Protein AF-0000000074139030 (afdb_homodimer)

Radius of gyration: 19.92 Å; Cα contacts (8 Å, |Δi|>4): 451; chains: 2; bounding box: 62×51×41 Å

Foldseek 3Di:
DDPPPPPPPVVFDFDPPQFQKKKKKWFAADPVRLVLQVVVLVCCCVVCVVCVVVVQKDWDDFAPADDFFRHGTITMMMGGHVVCVVPVVVVCLVRSPQIKMKMFTPNPDPLCRRPVRIDIDHDDDRTNSVRD/DDDPPPPPPVPFDFDPPQFQKKKKKWFAADPVRLVLQVVVLVCCCVVCVVCVVVVQKDWDDFAPAADFFRHGTITMMMGGHVVCVVPVVVVCLVRSPQIKMKMFTPNPDPLCRRPVRIDIDHDDDRTNSVRD

Solvent-accessible surface area (backbone atoms only — not comparable to full-atom values): 14429 Å² total; per-residue (Å²): 134,82,79,73,75,71,74,74,68,80,74,70,65,74,39,54,94,63,33,61,32,38,40,38,39,42,38,37,78,51,73,67,39,43,56,50,51,52,50,48,52,52,48,49,54,60,78,41,37,68,47,36,74,70,64,52,34,47,76,55,66,79,40,92,50,56,55,83,34,38,78,51,19,34,33,39,34,38,38,57,43,37,79,49,47,41,39,52,54,53,46,46,37,75,58,46,67,81,37,28,30,44,40,22,49,39,69,84,48,65,55,53,20,70,47,56,31,20,31,27,30,54,60,80,76,83,58,41,62,86,66,93,134,84,77,74,75,73,76,74,69,80,72,69,65,73,39,54,94,66,35,59,32,38,40,38,40,42,39,36,78,50,72,68,39,44,55,51,51,52,50,48,51,52,48,48,54,60,77,40,37,66,46,37,74,70,64,51,34,48,78,56,68,80,41,91,49,56,54,85,34,36,78,50,19,34,31,40,35,37,38,56,45,38,79,49,46,42,39,52,53,52,49,46,36,75,58,47,68,80,37,27,29,44,40,22,49,38,68,85,48,65,57,51,19,70,48,56,30,20,31,28,30,53,60,79,74,83,59,41,62,87,67,93

Nearest PDB structures (foldseek):
  2p8i-assembly1_B  TM=9.305E-01  e=1.058E-12  Paraburkholderia xenovorans LB400
  2peb-assembly1_B  TM=9.241E-01  e=1.471E-12  Nostoc punctiforme PCC 73102
  4m08-assembly1_B  TM=4.286E-01  e=9.707E-03  Nitrospira defluvii
  4v5e-assembly2_CY  TM=4.772E-01  e=3.004E+00  Thermus thermophilus HB8
  4v67-assembly2_CX  TM=3.309E-01  e=1.660E+00  Thermus thermophilus

Sequence (264 aa):
MSESRESTSTNATPFYGGIKSYDIHTYFDTEEEVKFAHQLRENVLKDFAKEIDEGKIRVYKFWEKPIGPHPVRMWELDFKDPEIFKVLVPYFQLNHGNLSVLIHPRTGNDLIDHTKHAMWLGSKLDLYIELLMSESRESTSTNATPFYGGIKSYDIHTYFDTEEEVKFAHQLRENVLKDFAKEIDEGKIRVYKFWEKPIGPHPVRMWELDFKDPEIFKVLVPYFQLNHGNLSVLIHPRTGNDLIDHTKHAMWLGSKLDLYIELL

pLDDT: mean 92.86, std 16.9, range [30.11, 98.94]

Secondary structure (DSSP, 8-state):
------------PPPGGG--EEEEEEE--SHHHHHHHHHHHHHHHHHTHHHHHTTSEEEEEE-SS-BTTBSS-EEEEEE--HHHHHHHHHHHHHH-TT--EEEEEESS-HHHHHTTT-EEESS-----GGG-/------------PPPGGG--EEEEEEE--SHHHHHHHHHHHHHHHHHTHHHHHTTSEEEEEE-SS-BTTBSS-EEEEEE--HHHHHHHHHHHHHH-TT--EEEEEESS-HHHHHTTT-EEESS-----GGG-

InterPro domains:
  IPR014980 Dopa 4,5-dioxygenase [PF08883] (22-130)
  IPR014980 Dopa 4,5-dioxygenase [PIRSF028139] (19-131)
  IPR014980 Dopa 4,5-dioxygenase [PTHR36423] (4-131)
  IPR023389 DOPA-like superfamily [G3DSA:3.30.70.1240] (16-132)
  IPR023389 DOPA-like superfamily [SSF143410] (14-131)

Organism: Candida tropicalis (strain ATCC MYA-3404 / T1) (NCBI:txid294747)

Structure (mmCIF, N/CA/C/O backbone):
data_AF-0000000074139030-model_v1
#
loop_
_entity.id
_entity.type
_entity.pdbx_description
1 polymer DOPA-dioxygenase
#
loop_
_atom_site.group_PDB
_atom_site.id
_atom_site.type_symbol
_atom_site.label_atom_id
_atom_site.label_alt_id
_atom_site.label_comp_id
_atom_site.label_asym_id
_atom_site.label_entity_id
_atom_site.label_seq_id
_atom_site.pdbx_PDB_ins_code
_atom_site.Cartn_x
_atom_site.Cartn_y
_atom_site.Cartn_z
_atom_site.occupancy
_atom_site.B_iso_or_equiv
_atom_site.auth_seq_id
_atom_site.auth_comp_id
_atom_site.auth_asym_id
_atom_site.auth_atom_id
_atom_site.pdbx_PDB_model_num
ATOM 1 N N . MET A 1 1 ? 47.156 -21.547 9.969 1 30.44 1 MET A N 1
ATOM 2 C CA . MET A 1 1 ? 46.312 -20.484 10.555 1 30.44 1 MET A CA 1
ATOM 3 C C . MET A 1 1 ? 45.156 -20.141 9.633 1 30.44 1 MET A C 1
ATOM 5 O O . MET A 1 1 ? 45.344 -19.641 8.531 1 30.44 1 MET A O 1
ATOM 9 N N . SER A 1 2 ? 44.031 -20.922 9.609 1 34.59 2 SER A N 1
ATOM 10 C CA . SER A 1 2 ? 42.875 -20.922 8.711 1 34.59 2 SER A CA 1
ATOM 11 C C . SER A 1 2 ? 42.156 -19.594 8.766 1 34.59 2 SER A C 1
ATOM 13 O O . SER A 1 2 ? 41.781 -19.109 9.844 1 34.59 2 SER A O 1
ATOM 15 N N . GLU A 1 3 ? 42.375 -18.656 7.816 1 35.56 3 GLU A N 1
ATOM 16 C CA . GLU A 1 3 ? 41.656 -17.391 7.648 1 35.56 3 GLU A CA 1
ATOM 17 C C . GLU A 1 3 ? 40.156 -17.594 7.676 1 35.56 3 GLU A C 1
ATOM 19 O O . GLU A 1 3 ? 39.594 -18.391 6.91 1 35.56 3 GLU A O 1
ATOM 24 N N . SER A 1 4 ? 39.469 -17.438 8.797 1 38.62 4 SER A N 1
ATOM 25 C CA . SER A 1 4 ? 38.031 -17.438 8.969 1 38.62 4 SER A CA 1
ATOM 26 C C . SER A 1 4 ? 37.344 -16.594 7.902 1 38.62 4 SER A C 1
ATOM 28 O O . SER A 1 4 ? 37.656 -15.422 7.734 1 38.62 4 SER A O 1
ATOM 30 N N . ARG A 1 5 ? 37.031 -17.188 6.766 1 33.22 5 ARG A N 1
ATOM 31 C CA . ARG A 1 5 ? 36.125 -16.516 5.824 1 33.22 5 ARG A CA 1
ATOM 32 C C . ARG A 1 5 ? 34.969 -15.836 6.555 1 33.22 5 ARG A C 1
ATOM 34 O O . ARG A 1 5 ? 34.156 -16.5 7.199 1 33.22 5 ARG A O 1
ATOM 41 N N . GLU A 1 6 ? 35.219 -14.672 7.211 1 34.91 6 GLU A N 1
ATOM 42 C CA . GLU A 1 6 ? 34.062 -13.859 7.59 1 34.91 6 GLU A CA 1
ATOM 43 C C . GLU A 1 6 ? 33 -13.844 6.488 1 34.91 6 GLU A C 1
ATOM 45 O O . GLU A 1 6 ? 33.281 -13.469 5.352 1 34.91 6 GLU A O 1
ATOM 50 N N . SER A 1 7 ? 32.094 -14.812 6.336 1 35.69 7 SER A N 1
ATOM 51 C CA . SER A 1 7 ? 30.875 -14.656 5.543 1 35.69 7 SER A CA 1
ATOM 52 C C . SER A 1 7 ? 30.375 -13.219 5.574 1 35.69 7 SER A C 1
ATOM 54 O O . SER A 1 7 ? 30.078 -12.68 6.645 1 35.69 7 SER A O 1
ATOM 56 N N . THR A 1 8 ? 30.891 -12.336 4.879 1 37.31 8 THR A N 1
ATOM 57 C CA . THR A 1 8 ? 30.328 -11.023 4.605 1 37.31 8 THR A CA 1
ATOM 58 C C . THR A 1 8 ? 28.812 -11.109 4.438 1 37.31 8 THR A C 1
ATOM 60 O O . THR A 1 8 ? 28.312 -11.672 3.459 1 37.31 8 THR A O 1
ATOM 63 N N . SER A 1 9 ? 28.016 -11.539 5.367 1 40.19 9 SER A N 1
ATOM 64 C CA . SER A 1 9 ? 26.562 -11.352 5.367 1 40.19 9 SER A CA 1
ATOM 65 C C . SER A 1 9 ? 26.172 -10.055 4.68 1 40.19 9 SER A C 1
ATOM 67 O O . SER A 1 9 ? 26.578 -8.969 5.102 1 40.19 9 SER A O 1
ATOM 69 N N . THR A 1 10 ? 26.234 -9.898 3.375 1 46.5 10 THR A N 1
ATOM 70 C CA . THR A 1 10 ? 25.703 -8.75 2.641 1 46.5 10 THR A CA 1
ATOM 71 C C . THR A 1 10 ? 24.453 -8.203 3.33 1 46.5 10 THR A C 1
ATOM 73 O O . THR A 1 10 ? 23.438 -8.898 3.432 1 46.5 10 THR A O 1
ATOM 76 N N . ASN A 1 11 ? 24.594 -7.688 4.461 1 52.91 11 ASN A N 1
ATOM 77 C CA . ASN A 1 11 ? 23.656 -7.125 5.418 1 52.91 11 ASN A CA 1
ATOM 78 C C . ASN A 1 11 ? 22.578 -6.301 4.723 1 52.91 11 ASN A C 1
ATOM 80 O O . ASN A 1 11 ? 22.828 -5.176 4.285 1 52.91 11 ASN A O 1
ATOM 84 N N . ALA A 1 12 ? 21.641 -6.902 3.977 1 64.81 12 ALA A N 1
ATOM 85 C CA . ALA A 1 12 ? 20.484 -6.266 3.352 1 64.81 12 ALA A CA 1
ATOM 86 C C . ALA A 1 12 ? 19.875 -5.219 4.273 1 64.81 12 ALA A C 1
ATOM 88 O O . ALA A 1 12 ? 19.875 -5.379 5.496 1 64.81 12 ALA A O 1
ATOM 89 N N . THR A 1 13 ? 19.719 -3.961 3.752 1 85.44 13 THR A N 1
ATOM 90 C CA . THR A 1 13 ? 19.016 -2.91 4.488 1 85.44 13 THR A CA 1
ATOM 91 C C . THR A 1 13 ? 17.703 -3.424 5.051 1 85.44 13 THR A C 1
ATOM 93 O O . THR A 1 13 ? 16.891 -4.012 4.32 1 85.44 13 THR A O 1
ATOM 96 N N . PRO A 1 14 ? 17.609 -3.383 6.41 1 94.25 14 PRO A N 1
ATOM 97 C CA . PRO A 1 14 ? 16.359 -3.848 7.035 1 94.25 14 PRO A CA 1
ATOM 98 C C . PRO A 1 14 ? 15.156 -2.988 6.668 1 94.25 14 PRO A C 1
ATOM 100 O O . PRO A 1 14 ? 15.32 -1.836 6.258 1 94.25 14 PRO A O 1
ATOM 103 N N . PHE A 1 15 ? 13.992 -3.562 6.734 1 97.44 15 PHE A N 1
ATOM 104 C CA . PHE A 1 15 ? 12.766 -2.781 6.602 1 97.44 15 PHE A CA 1
ATOM 105 C C . PHE A 1 15 ? 12.617 -1.809 7.766 1 97.44 15 PHE A C 1
ATOM 107 O O . PHE A 1 15 ? 13.195 -2.018 8.836 1 97.44 15 PHE A O 1
ATOM 114 N N . TYR A 1 16 ? 11.844 -0.81 7.52 1 96.81 16 TYR A N 1
ATOM 115 C CA . TYR A 1 16 ? 11.438 0.109 8.578 1 96.81 16 TYR A CA 1
ATOM 116 C C . TYR A 1 16 ? 10.742 -0.637 9.711 1 96.81 16 TYR A C 1
ATOM 118 O O . TYR A 1 16 ? 9.953 -1.552 9.469 1 96.81 16 TYR A O 1
ATOM 126 N N . GLY A 1 17 ? 11.039 -0.209 10.922 1 97 17 GLY A N 1
ATOM 127 C CA . GLY A 1 17 ? 10.188 -0.522 12.062 1 97 17 GLY A CA 1
ATOM 128 C C . GLY A 1 17 ? 10.281 -1.973 12.492 1 97 17 GLY A C 1
ATOM 129 O O . GLY A 1 17 ? 9.375 -2.492 13.141 1 97 17 GLY A O 1
ATOM 130 N N . GLY A 1 18 ? 11.266 -2.703 12.047 1 96.69 18 GLY A N 1
ATOM 131 C CA . GLY A 1 18 ? 11.438 -4.082 12.477 1 96.69 18 GLY A CA 1
ATOM 132 C C . GLY A 1 18 ? 10.648 -5.07 11.633 1 96.69 18 GLY A C 1
ATOM 133 O O . GLY A 1 18 ? 10.578 -6.254 11.969 1 96.69 18 GLY A O 1
ATOM 134 N N . ILE A 1 19 ? 10.039 -4.605 10.586 1 98.56 19 ILE A N 1
ATOM 135 C CA . ILE A 1 19 ? 9.375 -5.504 9.648 1 98.56 19 ILE A CA 1
ATOM 136 C C . ILE A 1 19 ? 10.375 -6.531 9.125 1 98.56 19 ILE A C 1
ATOM 138 O O . ILE A 1 19 ? 11.484 -6.18 8.734 1 98.56 19 ILE A O 1
ATOM 142 N N . LYS A 1 20 ? 9.945 -7.777 9.094 1 98.25 20 LYS A N 1
ATOM 143 C CA . LYS A 1 20 ? 10.836 -8.859 8.703 1 98.25 20 LYS A CA 1
ATOM 144 C C . LYS A 1 20 ? 10.688 -9.188 7.219 1 98.25 20 LYS A C 1
ATOM 146 O O . LYS A 1 20 ? 11.656 -9.562 6.559 1 98.25 20 LYS A O 1
ATOM 151 N N . SER A 1 21 ? 9.5 -9.125 6.742 1 98.56 21 SER A N 1
ATOM 152 C CA . SER A 1 21 ? 9.164 -9.461 5.363 1 98.56 21 SER A CA 1
ATOM 153 C C . SER A 1 21 ? 7.77 -8.969 5 1 98.56 21 SER A C 1
ATOM 155 O O . SER A 1 21 ? 7.07 -8.391 5.836 1 98.56 21 SER A O 1
ATOM 157 N N . TYR A 1 22 ? 7.422 -9.141 3.777 1 98.88 22 TYR A N 1
ATOM 158 C CA . TYR A 1 22 ? 6.082 -8.82 3.291 1 98.88 22 TYR A CA 1
ATOM 159 C C . TYR A 1 22 ? 5.449 -10.023 2.609 1 98.88 22 TYR A C 1
ATOM 161 O O . TYR A 1 22 ? 6.145 -10.836 1.99 1 98.88 22 TYR A O 1
ATOM 169 N N . ASP A 1 23 ? 4.148 -10.062 2.752 1 98.88 23 ASP A N 1
ATOM 170 C CA . ASP A 1 23 ? 3.316 -10.969 1.964 1 98.88 23 ASP A CA 1
ATOM 171 C C . ASP A 1 23 ? 2.344 -10.188 1.082 1 98.88 23 ASP A C 1
ATOM 173 O O . ASP A 1 23 ? 1.751 -9.203 1.52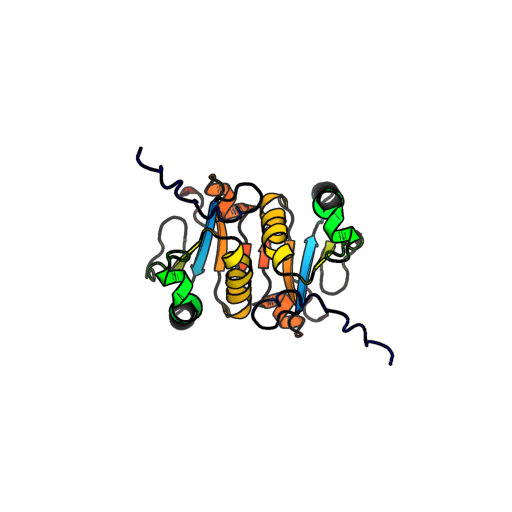5 1 98.88 23 ASP A O 1
ATOM 177 N N . ILE A 1 24 ? 2.229 -10.656 -0.125 1 98.94 24 ILE A N 1
ATOM 178 C CA . ILE A 1 24 ? 1.196 -10.164 -1.029 1 98.94 24 ILE A CA 1
ATOM 179 C C . ILE A 1 24 ? 0.252 -11.305 -1.403 1 98.94 24 ILE A C 1
ATOM 181 O O . ILE A 1 24 ? 0.686 -12.328 -1.938 1 98.94 24 ILE A O 1
ATOM 185 N N . HIS A 1 25 ? -0.991 -11.18 -1.053 1 98.94 25 HIS A N 1
ATOM 186 C CA . HIS A 1 25 ? -2.037 -12.133 -1.417 1 98.94 25 HIS A CA 1
ATOM 187 C C . HIS A 1 25 ? -2.938 -11.562 -2.51 1 98.94 25 HIS A C 1
ATOM 189 O O . HIS A 1 25 ? -3.59 -10.531 -2.312 1 98.94 25 HIS A O 1
ATOM 195 N N . THR A 1 26 ? -2.986 -12.234 -3.629 1 98.94 26 THR A N 1
ATOM 196 C CA . THR A 1 26 ? -3.84 -11.836 -4.742 1 98.94 26 THR A CA 1
ATOM 197 C C . THR A 1 26 ? -5.066 -12.734 -4.832 1 98.94 26 THR A C 1
ATOM 199 O O . THR A 1 26 ? -4.941 -13.945 -5.016 1 98.94 26 THR A O 1
ATOM 202 N N . TYR A 1 27 ? -6.277 -12.156 -4.77 1 98.94 27 TYR A N 1
ATOM 203 C CA . TYR A 1 27 ? -7.512 -12.922 -4.648 1 98.94 27 TYR A CA 1
ATOM 204 C C . TYR A 1 27 ? -8.266 -12.953 -5.969 1 98.94 27 TYR A C 1
ATOM 206 O O . TYR A 1 27 ? -8.195 -12.008 -6.758 1 98.94 27 TYR A O 1
ATOM 214 N N . PHE A 1 28 ? -9.008 -14 -6.156 1 98.81 28 PHE A N 1
ATOM 215 C CA . PHE A 1 28 ? -9.812 -14.156 -7.359 1 98.81 28 PHE A CA 1
ATOM 216 C C . PHE A 1 28 ? -11 -15.078 -7.105 1 98.81 28 PHE A C 1
ATOM 218 O O . PHE A 1 28 ? -10.891 -16.047 -6.344 1 98.81 28 PHE A O 1
ATOM 225 N N . ASP A 1 29 ? -12.07 -14.773 -7.695 1 97.44 29 ASP A N 1
ATOM 226 C CA . ASP A 1 29 ? -13.289 -15.539 -7.434 1 97.44 29 ASP A CA 1
ATOM 227 C C . ASP A 1 29 ? -13.984 -15.922 -8.734 1 97.44 29 ASP A C 1
ATOM 229 O O . ASP A 1 29 ? -14.141 -17.109 -9.031 1 97.44 29 ASP A O 1
ATOM 233 N N . THR A 1 30 ? -14.312 -14.961 -9.562 1 97.56 30 THR A N 1
ATOM 234 C CA . THR A 1 30 ? -15.023 -15.227 -10.805 1 97.56 30 THR A CA 1
ATOM 235 C C . THR A 1 30 ? -14.102 -15.867 -11.836 1 97.56 30 THR A C 1
ATOM 237 O O . THR A 1 30 ? -12.883 -15.805 -11.703 1 97.56 30 THR A O 1
ATOM 240 N N . GLU A 1 31 ? -14.695 -16.422 -12.844 1 97.5 31 GLU A N 1
ATOM 241 C CA . GLU A 1 31 ? -13.906 -17.047 -13.906 1 97.5 31 GLU A CA 1
ATOM 242 C C . GLU A 1 31 ? -12.992 -16.031 -14.578 1 97.5 31 GLU A C 1
ATOM 244 O O . GLU A 1 31 ? -11.852 -16.344 -14.922 1 97.5 31 GLU A O 1
ATOM 249 N N . GLU A 1 32 ? -13.523 -14.922 -14.781 1 98.25 32 GLU A N 1
ATOM 250 C CA . GLU A 1 32 ? -12.719 -13.859 -15.375 1 98.25 32 GLU A CA 1
ATOM 251 C C . GLU A 1 32 ? -11.539 -13.492 -14.484 1 98.25 32 GLU A C 1
ATOM 253 O O . GLU A 1 32 ? -10.422 -13.297 -14.969 1 98.25 32 GLU A O 1
ATOM 258 N N . GLU A 1 33 ? -11.805 -13.352 -13.227 1 98.56 33 GLU A N 1
ATOM 259 C CA . GLU A 1 33 ? -10.742 -13.031 -12.281 1 98.56 33 GLU A CA 1
ATOM 260 C C . GLU A 1 33 ? -9.695 -14.141 -12.242 1 98.56 33 GLU A C 1
ATOM 262 O O . GLU A 1 33 ? -8.5 -13.867 -12.094 1 98.56 33 GLU A O 1
ATOM 267 N N . VAL A 1 34 ? -10.148 -15.375 -12.297 1 98.5 34 VAL A N 1
ATOM 268 C CA . VAL A 1 34 ? -9.234 -16.5 -12.281 1 98.5 34 VAL A CA 1
ATOM 269 C C . VAL A 1 34 ? -8.25 -16.391 -13.445 1 98.5 34 VAL A C 1
ATOM 271 O O . VAL A 1 34 ? -7.039 -16.516 -13.258 1 98.5 34 VAL A O 1
ATOM 274 N N . LYS A 1 35 ? -8.75 -16.203 -14.578 1 98.56 35 LYS A N 1
ATOM 275 C CA . LYS A 1 35 ? -7.906 -16.078 -15.766 1 98.56 35 LYS A CA 1
ATOM 276 C C . LYS A 1 35 ? -6.918 -14.922 -15.617 1 98.56 35 LYS A C 1
ATOM 278 O O . LYS A 1 35 ? -5.734 -15.07 -15.914 1 98.56 35 LYS A O 1
ATOM 283 N N . PHE A 1 36 ? -7.418 -13.781 -15.203 1 98.81 36 PHE A N 1
ATOM 284 C CA . PHE A 1 36 ? -6.57 -12.609 -15.047 1 98.81 36 PHE A CA 1
ATOM 285 C C . PHE A 1 36 ? -5.512 -12.836 -13.977 1 98.81 36 PHE A C 1
ATOM 287 O O . PHE A 1 36 ? -4.363 -12.43 -14.133 1 98.81 36 PHE A O 1
ATOM 294 N N . ALA A 1 37 ? -5.91 -13.422 -12.852 1 98.88 37 ALA A N 1
ATOM 295 C CA . ALA A 1 37 ? -4.973 -13.719 -11.773 1 98.88 37 ALA A CA 1
ATOM 296 C C . ALA A 1 37 ? -3.861 -14.648 -12.242 1 98.88 37 ALA A C 1
ATOM 298 O O . ALA A 1 37 ? -2.701 -14.484 -11.859 1 98.88 37 ALA A O 1
ATOM 299 N N . HIS A 1 38 ? -4.215 -15.648 -12.992 1 98.62 38 HIS A N 1
ATOM 300 C CA . HIS A 1 38 ? -3.215 -16.547 -13.562 1 98.62 38 HIS A CA 1
ATOM 301 C C . HIS A 1 38 ? -2.234 -15.773 -14.445 1 98.62 38 HIS A C 1
ATOM 303 O O . HIS A 1 38 ? -1.024 -16 -14.375 1 98.62 38 HIS A O 1
ATOM 309 N N . GLN A 1 39 ? -2.744 -14.953 -15.273 1 98.81 39 GLN A N 1
ATOM 310 C CA . GLN A 1 39 ? -1.896 -14.148 -16.156 1 98.81 39 GLN A CA 1
ATOM 311 C C . GLN A 1 39 ? -0.977 -13.242 -15.344 1 98.81 39 GLN A C 1
ATOM 313 O O . GLN A 1 39 ? 0.202 -13.094 -15.672 1 98.81 39 GLN A O 1
ATOM 318 N N . LEU A 1 40 ? -1.501 -12.57 -14.359 1 98.88 40 LEU A N 1
ATOM 319 C CA . LEU A 1 40 ? -0.683 -11.711 -13.5 1 98.88 40 LEU A CA 1
ATOM 320 C C . LEU A 1 40 ? 0.436 -12.516 -12.844 1 98.88 40 LEU A C 1
ATOM 322 O O . LEU A 1 40 ? 1.578 -12.055 -12.773 1 98.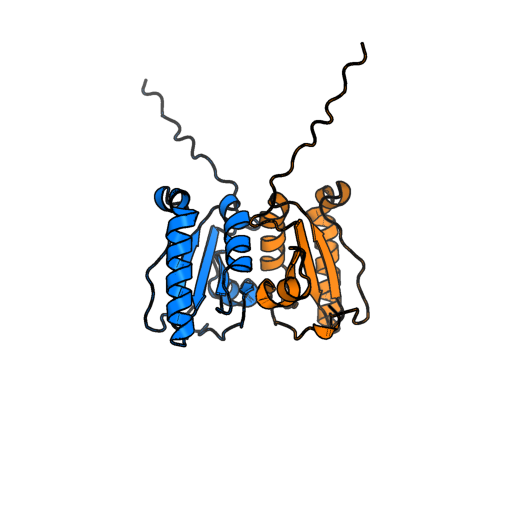88 40 LEU A O 1
ATOM 326 N N . ARG A 1 41 ? 0.11 -13.68 -12.305 1 98.88 41 ARG A N 1
ATOM 327 C CA . ARG A 1 41 ? 1.12 -14.539 -11.695 1 98.88 41 ARG A CA 1
ATOM 328 C C . ARG A 1 41 ? 2.215 -14.898 -12.688 1 98.88 41 ARG A C 1
ATOM 330 O O . ARG A 1 41 ? 3.4 -14.859 -12.359 1 98.88 41 ARG A O 1
ATOM 337 N N . GLU A 1 42 ? 1.86 -15.258 -13.906 1 98.75 42 GLU A N 1
ATOM 338 C CA . GLU A 1 42 ? 2.828 -15.578 -14.953 1 98.75 42 GLU A CA 1
ATOM 339 C C . GLU A 1 42 ? 3.707 -14.367 -15.273 1 98.75 42 GLU A C 1
ATOM 341 O O . GLU A 1 42 ? 4.914 -14.516 -15.484 1 98.75 42 GLU A O 1
ATOM 346 N N . ASN A 1 43 ? 3.07 -13.227 -15.359 1 98.88 43 ASN A N 1
ATOM 347 C CA . ASN A 1 43 ? 3.838 -12.008 -15.602 1 98.88 43 ASN A CA 1
ATOM 348 C C . ASN A 1 43 ? 4.84 -11.75 -14.484 1 98.88 43 ASN A C 1
ATOM 350 O O . ASN A 1 43 ? 5.977 -11.344 -14.742 1 98.88 43 ASN A O 1
ATOM 354 N N . VAL A 1 44 ? 4.434 -11.953 -13.234 1 98.88 44 VAL A N 1
ATOM 355 C CA . VAL A 1 44 ? 5.324 -11.773 -12.094 1 98.88 44 VAL A CA 1
ATOM 356 C C . VAL A 1 44 ? 6.5 -12.742 -12.203 1 98.88 44 VAL A C 1
ATOM 358 O O . VAL A 1 44 ? 7.656 -12.359 -12.008 1 98.88 44 VAL A O 1
ATOM 361 N N . LEU A 1 45 ? 6.23 -14.023 -12.508 1 98.81 45 LEU A N 1
ATOM 362 C CA . LEU A 1 45 ? 7.273 -15.039 -12.648 1 98.81 45 LEU A CA 1
ATOM 363 C C . LEU A 1 45 ? 8.281 -14.641 -13.719 1 98.81 45 LEU A C 1
ATOM 365 O O . LEU A 1 45 ? 9.484 -14.867 -13.57 1 98.81 45 LEU A O 1
ATOM 369 N N . LYS A 1 46 ? 7.805 -14.039 -14.742 1 98.81 46 LYS A N 1
ATOM 370 C CA . LYS A 1 46 ? 8.664 -13.617 -15.844 1 98.81 46 LYS A CA 1
ATOM 371 C C . LYS A 1 46 ? 9.406 -12.328 -15.5 1 98.81 46 LYS A C 1
ATOM 373 O O . LYS A 1 46 ? 10.633 -12.258 -15.633 1 98.81 46 LYS A O 1
ATOM 378 N N . ASP A 1 47 ? 8.703 -11.336 -15.078 1 98.69 47 ASP A N 1
ATOM 379 C CA . ASP A 1 47 ? 9.25 -10 -14.891 1 98.69 47 ASP A CA 1
ATOM 380 C C . ASP A 1 47 ? 10.227 -9.953 -13.719 1 98.69 47 ASP A C 1
ATOM 382 O O . ASP A 1 47 ? 11.141 -9.125 -13.703 1 98.69 47 ASP A O 1
ATOM 386 N N . PHE A 1 48 ? 10.078 -10.859 -12.758 1 98.75 48 PHE A N 1
ATOM 387 C CA . PHE A 1 48 ? 10.938 -10.875 -11.578 1 98.75 48 PHE A CA 1
ATOM 388 C C . PHE A 1 48 ? 11.703 -12.188 -11.492 1 98.75 48 PHE A C 1
ATOM 390 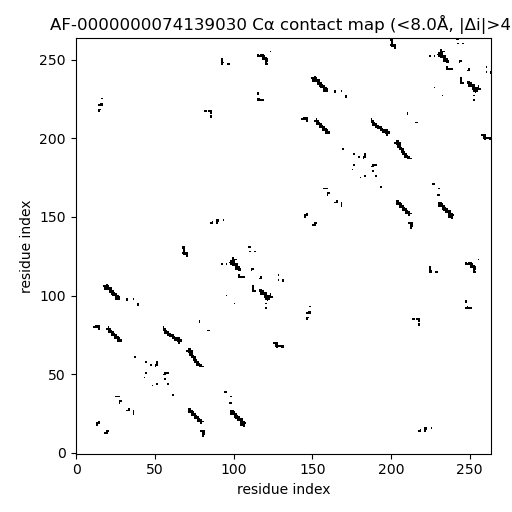O O . PHE A 1 48 ? 12.016 -12.656 -10.391 1 98.75 48 PHE A O 1
ATOM 397 N N . ALA A 1 49 ? 11.953 -12.82 -12.578 1 98.81 49 ALA A N 1
ATOM 398 C CA . ALA A 1 49 ? 12.617 -14.117 -12.656 1 98.81 49 ALA A CA 1
ATOM 399 C C . ALA A 1 49 ? 13.961 -14.094 -11.93 1 98.81 49 ALA A C 1
ATOM 401 O O . ALA A 1 49 ? 14.312 -15.039 -11.219 1 98.81 49 ALA A O 1
ATOM 402 N N . LYS A 1 50 ? 14.703 -13.078 -12.109 1 98.38 50 LYS A N 1
ATOM 403 C CA . LYS A 1 50 ? 16.016 -12.977 -11.492 1 98.38 50 LYS A CA 1
ATOM 404 C C . LYS A 1 50 ? 15.914 -12.977 -9.969 1 98.38 50 LYS A C 1
ATOM 406 O O . LYS A 1 50 ? 16.609 -13.742 -9.297 1 98.38 50 LYS A O 1
ATOM 411 N N . GLU A 1 51 ? 15.047 -12.086 -9.43 1 98.31 51 GLU A N 1
ATOM 412 C CA . GLU A 1 51 ? 14.852 -11.992 -7.988 1 98.31 51 GLU A CA 1
ATOM 413 C C . GLU A 1 51 ? 14.336 -13.312 -7.422 1 98.31 51 GLU A C 1
ATOM 415 O O . GLU A 1 51 ? 14.664 -13.68 -6.293 1 98.31 51 GLU A O 1
ATOM 420 N N . ILE A 1 52 ? 13.516 -13.984 -8.195 1 98.75 52 ILE A N 1
ATOM 421 C CA . ILE A 1 52 ? 12.977 -15.273 -7.777 1 98.75 52 ILE A CA 1
ATOM 422 C C . ILE A 1 52 ? 14.078 -16.328 -7.777 1 98.75 52 ILE A C 1
ATOM 424 O O . ILE A 1 52 ? 14.234 -17.078 -6.809 1 98.75 52 ILE A O 1
ATOM 428 N N . ASP A 1 53 ? 14.898 -16.344 -8.789 1 98.38 53 ASP A N 1
ATOM 429 C CA . ASP A 1 53 ? 16.016 -17.281 -8.891 1 98.38 53 ASP A CA 1
ATOM 430 C C . ASP A 1 53 ? 17 -17.062 -7.75 1 98.38 53 ASP A C 1
ATOM 432 O O . ASP A 1 53 ? 17.594 -18.031 -7.246 1 98.38 53 ASP A O 1
ATOM 436 N N . GLU A 1 54 ? 17.109 -15.867 -7.332 1 97.88 54 GLU A N 1
ATOM 437 C CA . GLU A 1 54 ? 18.047 -15.508 -6.273 1 97.88 54 GLU A CA 1
ATOM 438 C C . GLU A 1 54 ? 17.438 -15.742 -4.895 1 97.88 54 GLU A C 1
ATOM 440 O O . GLU A 1 54 ? 18.094 -15.5 -3.875 1 97.88 54 GLU A O 1
ATOM 445 N N . GLY A 1 55 ? 16.25 -16.141 -4.879 1 97.62 55 GLY A N 1
ATOM 446 C CA . GLY A 1 55 ? 15.578 -16.438 -3.623 1 97.62 55 GLY A CA 1
ATOM 447 C C . GLY A 1 55 ? 15.07 -15.203 -2.906 1 97.62 55 GLY A C 1
ATOM 448 O O . GLY A 1 55 ? 14.68 -15.266 -1.738 1 97.62 55 GLY A O 1
ATOM 449 N N . LYS A 1 56 ? 15.07 -14.07 -3.572 1 97.94 56 LYS A N 1
ATOM 450 C CA . LYS A 1 56 ? 14.656 -12.812 -2.959 1 97.94 56 LYS A CA 1
ATOM 451 C C . LYS A 1 56 ? 13.133 -12.672 -2.965 1 97.94 56 LYS A C 1
ATOM 453 O O . LYS A 1 56 ? 12.57 -11.938 -2.15 1 97.94 56 LYS A O 1
ATOM 458 N N . ILE A 1 57 ? 12.5 -13.266 -3.912 1 98.81 57 ILE A N 1
ATOM 459 C CA . ILE A 1 57 ? 11.047 -13.359 -3.996 1 98.81 57 ILE A CA 1
ATOM 460 C C . ILE A 1 57 ? 10.625 -14.828 -4.07 1 98.81 57 ILE A C 1
ATOM 462 O O . ILE A 1 57 ? 11.234 -15.617 -4.793 1 98.81 57 ILE A O 1
ATOM 466 N N . ARG A 1 58 ? 9.695 -15.164 -3.279 1 98.88 58 ARG A N 1
ATOM 467 C CA . ARG A 1 58 ? 9.086 -16.484 -3.371 1 98.88 58 ARG A CA 1
ATOM 468 C C . ARG A 1 58 ? 7.633 -16.391 -3.834 1 98.88 58 ARG A C 1
ATOM 470 O O . ARG A 1 58 ? 6.828 -15.68 -3.219 1 98.88 58 ARG A O 1
ATOM 477 N N . VAL A 1 59 ? 7.344 -17.031 -4.918 1 98.88 59 VAL A N 1
ATOM 478 C CA . VAL A 1 59 ? 5.984 -17.062 -5.449 1 98.88 59 VAL A CA 1
ATOM 479 C C . VAL A 1 59 ? 5.363 -18.438 -5.176 1 98.88 59 VAL A C 1
ATOM 481 O O . VAL A 1 59 ? 5.926 -19.469 -5.559 1 98.88 59 VAL A O 1
ATOM 484 N N . TYR A 1 60 ? 4.234 -18.516 -4.598 1 98.56 60 TYR A N 1
ATOM 485 C CA . TYR A 1 60 ? 3.623 -19.75 -4.145 1 98.56 60 TYR A CA 1
ATOM 486 C C . TYR A 1 60 ? 2.549 -20.219 -5.121 1 98.56 60 TYR A C 1
ATOM 488 O O . TYR A 1 60 ? 2.32 -19.578 -6.152 1 98.56 60 TYR A O 1
ATOM 496 N N . LYS A 1 61 ? 2.004 -21.281 -4.797 1 97.62 61 LYS A N 1
ATOM 497 C CA . LYS A 1 61 ? 1.071 -21.938 -5.711 1 97.62 61 LYS A CA 1
ATOM 498 C C . LYS A 1 61 ? -0.234 -21.156 -5.82 1 97.62 61 LYS A C 1
ATOM 500 O O . LYS A 1 61 ? -0.561 -20.359 -4.934 1 97.62 61 LYS A O 1
ATOM 505 N N . PHE A 1 62 ? -0.885 -21.359 -6.895 1 98.12 62 PHE A N 1
ATOM 506 C CA . PHE A 1 62 ? -2.225 -20.875 -7.188 1 98.12 62 PHE A CA 1
ATOM 507 C C . PHE A 1 62 ? -3.279 -21.719 -6.48 1 98.12 62 PHE A C 1
ATOM 509 O O . PHE A 1 62 ? -3.59 -22.828 -6.918 1 98.12 62 PHE A O 1
ATOM 516 N N . TRP A 1 63 ? -3.965 -21.172 -5.363 1 97.88 63 TRP A N 1
ATOM 517 C CA . TRP A 1 63 ? -4.898 -21.969 -4.566 1 97.88 63 TRP A CA 1
ATOM 518 C C . TRP A 1 63 ? -6.281 -21.984 -5.211 1 97.88 63 TRP A C 1
ATOM 520 O O . TRP A 1 63 ? -6.867 -20.938 -5.469 1 97.88 63 TRP A O 1
ATOM 530 N N . GLU A 1 64 ? -6.812 -23.125 -5.355 1 95.94 64 GLU A N 1
ATOM 531 C CA . GLU A 1 64 ? -8.117 -23.266 -5.988 1 95.94 64 GLU A CA 1
ATOM 532 C C . GLU A 1 64 ? -9.227 -23.375 -4.945 1 95.94 64 GLU A C 1
ATOM 534 O O . GLU A 1 64 ? -10.359 -23.734 -5.273 1 95.94 64 GLU A O 1
ATOM 539 N N . LYS A 1 65 ? -8.938 -23.156 -3.725 1 97.25 65 LYS A N 1
ATOM 540 C CA . LYS A 1 65 ? -9.891 -23.078 -2.621 1 97.25 65 LYS A CA 1
ATOM 541 C C . LYS A 1 65 ? -9.406 -22.109 -1.541 1 97.25 65 LYS A C 1
ATOM 543 O O . LYS A 1 65 ? -8.203 -21.859 -1.421 1 97.25 65 LYS A O 1
ATOM 548 N N . PRO A 1 66 ? -10.391 -21.547 -0.724 1 97.81 66 PRO A N 1
ATOM 549 C CA . PRO A 1 66 ? -9.961 -20.734 0.421 1 97.81 66 PRO A CA 1
ATOM 550 C C . PRO A 1 66 ? -9.039 -21.5 1.369 1 97.81 66 PRO A C 1
ATOM 552 O O . PRO A 1 66 ? -9.203 -22.703 1.562 1 97.81 66 PRO A O 1
ATOM 555 N N . ILE A 1 67 ? -8.086 -20.797 1.908 1 97.44 67 ILE A N 1
ATOM 556 C CA . ILE A 1 67 ? -7.141 -21.422 2.826 1 97.44 67 ILE A CA 1
ATOM 557 C C . ILE A 1 67 ? -6.867 -20.5 4.004 1 97.44 67 ILE A C 1
ATOM 559 O O . ILE A 1 67 ? -6.652 -19.297 3.818 1 97.44 67 ILE A O 1
ATOM 563 N N . GLY A 1 68 ? -6.879 -21.016 5.238 1 97.25 68 GLY A N 1
ATOM 564 C CA . GLY A 1 68 ? -6.578 -20.203 6.406 1 97.25 68 GLY A CA 1
ATOM 565 C C . GLY A 1 68 ? -7.535 -19.031 6.59 1 97.25 68 GLY A C 1
ATOM 566 O O . GLY A 1 68 ? -8.75 -19.219 6.574 1 97.25 68 GLY A O 1
ATOM 567 N N . PRO A 1 69 ? -6.922 -17.859 6.793 1 98.44 69 PRO A N 1
ATOM 568 C CA . PRO A 1 69 ? -7.777 -16.688 7.008 1 98.44 69 PRO A CA 1
ATOM 569 C C . PRO A 1 69 ? -8.328 -16.109 5.707 1 98.44 69 PRO A C 1
ATOM 571 O O . PRO A 1 69 ? -9.078 -15.141 5.73 1 98.44 69 PRO A O 1
ATOM 574 N N . HIS A 1 70 ? -7.988 -16.625 4.613 1 98.56 70 HIS A N 1
ATOM 575 C CA . HIS A 1 70 ? -8.344 -16.094 3.307 1 98.56 70 HIS A CA 1
ATOM 576 C C . HIS A 1 70 ? -9.648 -16.688 2.795 1 98.56 70 HIS A C 1
ATOM 578 O O . HIS A 1 70 ? -9.695 -17.859 2.424 1 98.56 70 HIS A O 1
ATOM 584 N N . PRO A 1 71 ? -10.703 -15.938 2.711 1 98 71 PRO A N 1
ATOM 585 C CA . PRO A 1 71 ? -12.047 -16.453 2.432 1 98 71 PRO A CA 1
ATOM 586 C C . PRO A 1 71 ? -12.258 -16.781 0.957 1 98 71 PRO A C 1
ATOM 588 O O . PRO A 1 71 ? -13.242 -17.438 0.602 1 98 71 PRO A O 1
ATOM 591 N N . VAL A 1 72 ? -11.445 -16.234 0.096 1 97.75 72 VAL A N 1
ATOM 592 C CA . VAL A 1 72 ? -11.5 -16.438 -1.349 1 97.75 72 VAL A CA 1
ATOM 593 C C . VAL A 1 72 ? -10.195 -17.062 -1.837 1 97.75 72 VAL A C 1
ATOM 595 O O . VAL A 1 72 ? -9.164 -16.953 -1.175 1 97.75 72 VAL A O 1
ATOM 598 N N . ARG A 1 73 ? -10.297 -17.781 -3.037 1 98.5 73 ARG A N 1
ATOM 599 C CA . ARG A 1 73 ? -9.078 -18.297 -3.65 1 98.5 73 ARG A CA 1
ATOM 600 C C . ARG A 1 73 ? -8.047 -17.203 -3.838 1 98.5 73 ARG A C 1
ATOM 602 O O . ARG A 1 73 ? -8.398 -16.062 -4.133 1 98.5 73 ARG A O 1
ATOM 609 N N . MET A 1 74 ? -6.816 -17.609 -3.662 1 98.88 74 MET A N 1
ATOM 610 C CA . MET A 1 74 ? -5.754 -16.625 -3.799 1 98.88 74 MET A CA 1
ATOM 611 C C . MET A 1 74 ? -4.422 -17.297 -4.113 1 98.88 74 MET A C 1
ATOM 613 O O . MET A 1 74 ? -4.309 -18.516 -4.059 1 98.88 74 MET A O 1
ATOM 617 N N . TRP A 1 75 ? -3.441 -16.5 -4.617 1 98.88 75 TRP A N 1
ATOM 618 C CA . TRP A 1 75 ? -2.031 -16.875 -4.57 1 98.88 75 TRP A CA 1
ATOM 619 C C . TRP A 1 75 ? -1.214 -15.82 -3.838 1 98.88 75 TRP A C 1
ATOM 621 O O . TRP A 1 75 ? -1.638 -14.664 -3.729 1 98.88 75 TRP A O 1
ATOM 631 N N . GLU A 1 76 ? -0.048 -16.312 -3.355 1 98.81 76 GLU A N 1
ATOM 632 C CA . GLU A 1 76 ? 0.779 -15.477 -2.488 1 98.81 76 GLU A CA 1
ATOM 633 C C . GLU A 1 76 ? 2.211 -15.391 -3.01 1 98.81 76 GLU A C 1
ATOM 635 O O . GLU A 1 76 ? 2.713 -16.328 -3.625 1 98.81 76 GLU A O 1
ATOM 640 N N . LEU A 1 77 ? 2.82 -14.281 -2.801 1 98.81 77 LEU A N 1
ATOM 641 C CA . LEU A 1 77 ? 4.273 -14.195 -2.863 1 98.81 77 LEU A CA 1
ATOM 642 C C . LEU A 1 77 ? 4.828 -13.445 -1.656 1 98.81 77 LEU A C 1
ATOM 644 O O . LEU A 1 77 ? 4.109 -12.664 -1.021 1 98.81 77 LEU A O 1
ATOM 648 N N . ASP A 1 78 ? 6.02 -13.688 -1.256 1 98.69 78 ASP A N 1
ATOM 649 C CA . ASP A 1 78 ? 6.652 -12.977 -0.149 1 98.69 78 ASP A CA 1
ATOM 650 C C . ASP A 1 78 ? 8.07 -12.547 -0.514 1 98.69 78 ASP A C 1
ATOM 652 O O . ASP A 1 78 ? 8.633 -13.016 -1.505 1 98.69 78 ASP A O 1
ATOM 656 N N . PHE A 1 79 ? 8.586 -11.609 0.174 1 98.69 79 PHE A N 1
ATOM 657 C CA . PHE A 1 79 ? 9.93 -11.062 -0.002 1 98.69 79 PHE A CA 1
ATOM 658 C C . PHE A 1 79 ? 10.414 -10.383 1.273 1 98.69 79 PHE A C 1
ATOM 660 O O . PHE A 1 79 ? 9.609 -10.07 2.154 1 98.69 79 PHE A O 1
ATOM 667 N N . LYS A 1 80 ? 11.75 -10.102 1.372 1 97.44 80 LYS A N 1
ATOM 668 C CA . LYS A 1 80 ? 12.305 -9.609 2.629 1 97.44 80 LYS A CA 1
ATOM 669 C C . LYS A 1 80 ? 13.211 -8.406 2.396 1 97.44 80 LYS A C 1
ATOM 671 O O . LYS A 1 80 ? 13.953 -7.996 3.293 1 97.44 80 LYS A O 1
ATOM 676 N N . ASP A 1 81 ? 13.164 -7.844 1.244 1 97.5 81 ASP A N 1
ATOM 677 C CA . ASP A 1 81 ? 14.102 -6.793 0.864 1 97.5 81 ASP A CA 1
ATOM 678 C C . ASP A 1 81 ? 13.367 -5.5 0.522 1 97.5 81 ASP A C 1
ATOM 680 O O . ASP A 1 81 ? 12.586 -5.457 -0.426 1 97.5 81 ASP A O 1
ATOM 684 N N . PRO A 1 82 ? 13.719 -4.391 1.245 1 97.94 82 PRO A N 1
ATOM 685 C CA . PRO A 1 82 ? 13.086 -3.111 0.923 1 97.94 82 PRO A CA 1
ATOM 686 C C . PRO A 1 82 ? 13.32 -2.684 -0.524 1 97.94 82 PRO A C 1
ATOM 688 O O . PRO A 1 82 ? 12.477 -1.996 -1.111 1 97.94 82 PRO A O 1
ATOM 691 N N . GLU A 1 83 ? 14.438 -3.125 -1.12 1 97.38 83 GLU A N 1
ATOM 692 C CA . GLU A 1 83 ? 14.734 -2.779 -2.508 1 97.38 83 GLU A CA 1
ATOM 693 C C . GLU A 1 83 ? 13.75 -3.451 -3.461 1 97.38 83 GLU A C 1
ATOM 695 O O . GLU A 1 83 ? 13.508 -2.955 -4.562 1 97.38 83 GLU A O 1
ATOM 700 N N . ILE A 1 84 ? 13.234 -4.539 -3.018 1 98.12 84 ILE A N 1
ATOM 701 C CA . ILE A 1 84 ? 12.195 -5.211 -3.787 1 98.12 84 ILE A CA 1
ATOM 702 C C . ILE A 1 84 ? 10.852 -4.52 -3.553 1 98.12 84 ILE A C 1
ATOM 704 O O . ILE A 1 84 ? 10.078 -4.324 -4.492 1 98.12 84 ILE A O 1
ATOM 708 N N . PHE A 1 85 ? 10.656 -4.105 -2.348 1 98.75 85 PHE A N 1
ATOM 709 C CA . PHE A 1 85 ? 9.406 -3.451 -1.962 1 98.75 85 PHE A CA 1
ATOM 710 C C . PHE A 1 85 ? 9.117 -2.264 -2.871 1 98.75 85 PHE A C 1
ATOM 712 O O . PHE A 1 85 ? 8 -2.125 -3.381 1 98.75 85 PHE A O 1
ATOM 719 N N . LYS A 1 86 ? 10.094 -1.433 -3.072 1 98.38 86 LYS A N 1
ATOM 720 C CA . LYS A 1 86 ? 9.867 -0.167 -3.766 1 98.38 86 LYS A CA 1
ATOM 721 C C . LYS A 1 86 ? 9.625 -0.392 -5.254 1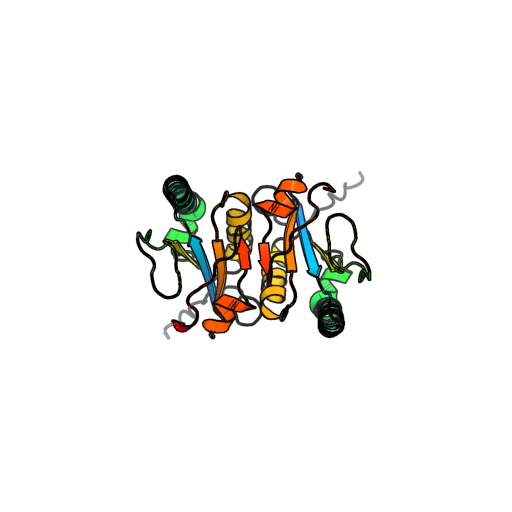 98.38 86 LYS A C 1
ATOM 723 O O . LYS A 1 86 ? 9.242 0.533 -5.973 1 98.38 86 LYS A O 1
ATOM 728 N N . VAL A 1 87 ? 9.781 -1.62 -5.734 1 98.5 87 VAL A N 1
ATOM 729 C CA . VAL A 1 87 ? 9.523 -1.952 -7.133 1 98.5 87 VAL A CA 1
ATOM 730 C C . VAL A 1 87 ? 8.258 -2.803 -7.23 1 98.5 87 VAL A C 1
ATOM 732 O O . VAL A 1 87 ? 7.363 -2.506 -8.031 1 98.5 87 VAL A O 1
ATOM 735 N N . LEU A 1 88 ? 8.156 -3.787 -6.387 1 98.88 88 LEU A N 1
ATOM 736 C CA . LEU A 1 88 ? 7.117 -4.805 -6.496 1 98.88 88 LEU A CA 1
ATOM 737 C C . LEU A 1 88 ? 5.758 -4.238 -6.098 1 98.88 88 LEU A C 1
ATOM 739 O O . LEU A 1 88 ? 4.742 -4.555 -6.727 1 98.88 88 LEU A O 1
ATOM 743 N N . VAL A 1 89 ? 5.699 -3.447 -5.078 1 98.88 89 VAL A N 1
ATOM 744 C CA . VAL A 1 89 ? 4.43 -2.889 -4.629 1 98.88 89 VAL A CA 1
ATOM 745 C C . VAL A 1 89 ? 3.869 -1.952 -5.695 1 98.88 89 VAL A C 1
ATOM 747 O O . VAL A 1 89 ? 2.715 -2.088 -6.105 1 98.88 89 VAL A O 1
ATOM 750 N N . PRO A 1 90 ? 4.727 -1.014 -6.27 1 98.88 90 PRO A N 1
ATOM 751 C CA . PRO A 1 90 ? 4.234 -0.229 -7.402 1 98.88 90 PRO A CA 1
ATOM 752 C C . PRO A 1 90 ? 3.836 -1.099 -8.594 1 98.88 90 PRO A C 1
ATOM 754 O O . PRO A 1 90 ? 2.879 -0.778 -9.305 1 98.88 90 PRO A O 1
ATOM 757 N N . TYR A 1 91 ? 4.531 -2.178 -8.859 1 98.94 91 TYR A N 1
ATOM 758 C CA . TYR A 1 91 ? 4.176 -3.105 -9.93 1 98.94 91 TYR A CA 1
ATOM 759 C C . TYR A 1 91 ? 2.75 -3.617 -9.75 1 98.94 91 TYR A C 1
ATOM 761 O O . TYR A 1 91 ? 1.955 -3.598 -10.695 1 98.94 91 TYR A O 1
ATOM 769 N N . PHE A 1 92 ? 2.43 -4.035 -8.539 1 98.94 92 PHE A N 1
ATOM 770 C CA . PHE A 1 92 ? 1.084 -4.531 -8.266 1 98.94 92 PHE A CA 1
ATOM 771 C C . PHE A 1 92 ? 0.06 -3.408 -8.383 1 98.94 92 PHE A C 1
ATOM 773 O O . PHE A 1 92 ? -1.055 -3.629 -8.867 1 98.94 92 PHE A O 1
ATOM 780 N N . GLN A 1 93 ? 0.444 -2.211 -7.938 1 98.88 93 GLN A N 1
ATOM 781 C CA . GLN A 1 93 ? -0.484 -1.095 -8.078 1 98.88 93 GLN A CA 1
ATOM 782 C C . GLN A 1 93 ? -0.896 -0.902 -9.531 1 98.88 93 GLN A C 1
ATOM 784 O O . GLN A 1 93 ? -2.072 -0.677 -9.828 1 98.88 93 GLN A O 1
ATOM 789 N N . LEU A 1 94 ? 0.037 -1.076 -10.438 1 98.75 94 LEU A N 1
ATOM 790 C CA . LEU A 1 94 ? -0.217 -0.717 -11.828 1 98.75 94 LEU A CA 1
ATOM 791 C C . LEU A 1 94 ? -0.798 -1.898 -12.594 1 98.75 94 LEU A C 1
ATOM 793 O O . LEU A 1 94 ? -1.372 -1.723 -13.672 1 98.75 94 LEU A O 1
ATOM 797 N N . ASN A 1 95 ? -0.764 -3.154 -11.984 1 98.81 95 ASN A N 1
ATOM 798 C CA . ASN A 1 95 ? -1.015 -4.289 -12.867 1 98.81 95 ASN A CA 1
ATOM 799 C C . ASN A 1 95 ? -2.07 -5.227 -12.289 1 98.81 95 ASN A C 1
ATOM 801 O O . ASN A 1 95 ? -2.463 -6.199 -12.938 1 98.81 95 ASN A O 1
ATOM 805 N N . HIS A 1 96 ? -2.654 -4.922 -11.141 1 98.88 96 HIS A N 1
ATOM 806 C CA . HIS A 1 96 ? -3.525 -5.898 -10.492 1 98.88 96 HIS A CA 1
ATOM 807 C C . HIS A 1 96 ? -4.906 -5.918 -11.133 1 98.88 96 HIS A C 1
ATOM 809 O O . HIS A 1 96 ? -5.754 -6.738 -10.773 1 98.88 96 HIS A O 1
ATOM 815 N N . GLY A 1 97 ? -5.105 -4.973 -12.102 1 98 97 GLY A N 1
ATOM 816 C CA . GLY A 1 97 ? -6.441 -4.91 -12.672 1 98 97 GLY A CA 1
ATOM 817 C C . GLY A 1 97 ? -7.52 -4.633 -11.641 1 98 97 GLY A C 1
ATOM 818 O O . GLY A 1 97 ? -7.43 -3.664 -10.883 1 98 97 GLY A O 1
ATOM 819 N N . ASN A 1 98 ? -8.508 -5.535 -11.586 1 97.56 98 ASN A N 1
ATOM 820 C CA . ASN A 1 98 ? -9.602 -5.352 -10.633 1 97.56 98 ASN A CA 1
ATOM 821 C C . ASN A 1 98 ? -9.523 -6.359 -9.492 1 97.56 98 ASN A C 1
ATOM 823 O O . ASN A 1 98 ? -10.484 -6.531 -8.742 1 97.56 98 ASN A O 1
ATOM 827 N N . LEU A 1 99 ? -8.43 -7.008 -9.461 1 98.81 99 LEU A N 1
ATOM 828 C CA . LEU A 1 99 ? -8.273 -8.008 -8.414 1 98.81 99 LEU A CA 1
ATOM 829 C C . LEU A 1 99 ? -8.086 -7.352 -7.051 1 98.81 99 LEU A C 1
ATOM 831 O O . LEU A 1 99 ? -7.426 -6.312 -6.949 1 98.81 99 LEU A O 1
ATOM 835 N N . SER A 1 100 ? -8.68 -7.996 -6.004 1 98.75 100 SER A N 1
ATOM 836 C CA . SER A 1 100 ? -8.352 -7.645 -4.625 1 98.75 100 SER A CA 1
ATOM 837 C C . SER A 1 100 ? -6.965 -8.148 -4.238 1 98.75 100 SER A C 1
ATOM 839 O O . SER A 1 100 ? -6.625 -9.305 -4.496 1 98.75 100 SER A O 1
ATOM 841 N N . VAL A 1 101 ? -6.141 -7.285 -3.688 1 98.94 101 VAL A N 1
ATOM 842 C CA . VAL A 1 101 ? -4.789 -7.656 -3.293 1 98.94 101 VAL A CA 1
ATOM 843 C C . VAL A 1 101 ? -4.512 -7.172 -1.871 1 98.94 101 VAL A C 1
ATOM 845 O O . VAL A 1 101 ? -4.715 -5.996 -1.56 1 98.94 101 VAL A O 1
ATOM 848 N N . LEU A 1 102 ? -4.133 -8.055 -1.005 1 98.94 102 LEU A N 1
ATOM 849 C CA . LEU A 1 102 ? -3.676 -7.754 0.348 1 98.94 102 LEU A CA 1
ATOM 850 C C . LEU A 1 102 ? -2.154 -7.695 0.409 1 98.94 102 LEU A C 1
ATOM 852 O O . LEU A 1 102 ? -1.476 -8.648 0.024 1 98.94 102 LEU A O 1
ATOM 856 N N . ILE A 1 103 ? -1.585 -6.582 0.81 1 98.94 103 ILE A N 1
ATOM 857 C CA . ILE A 1 103 ? -0.156 -6.406 1.045 1 98.94 103 ILE A CA 1
ATOM 858 C C . ILE A 1 103 ? 0.093 -6.121 2.525 1 98.94 103 ILE A C 1
ATOM 860 O O . ILE A 1 103 ? -0.288 -5.066 3.033 1 98.94 103 ILE A O 1
ATOM 864 N N . HIS A 1 104 ? 0.713 -7.051 3.211 1 98.94 104 HIS A N 1
ATOM 865 C CA . HIS A 1 104 ? 0.866 -6.812 4.641 1 98.94 104 HIS A CA 1
ATOM 866 C C . HIS A 1 104 ? 2.275 -7.16 5.109 1 98.94 104 HIS A C 1
ATOM 868 O O . HIS A 1 104 ? 2.895 -8.094 4.594 1 98.94 104 HIS A O 1
ATOM 874 N N . PRO A 1 105 ? 2.809 -6.395 6.098 1 98.94 105 PRO A N 1
ATOM 875 C CA . PRO A 1 105 ? 4.109 -6.723 6.688 1 98.94 105 PRO A CA 1
ATOM 876 C C . PRO A 1 105 ? 4.047 -7.934 7.613 1 98.94 105 PRO A C 1
ATOM 878 O O . PRO A 1 105 ? 2.959 -8.391 7.973 1 98.94 105 PRO A O 1
ATOM 881 N N . ARG A 1 106 ? 5.184 -8.469 7.871 1 98.62 106 ARG A N 1
ATOM 882 C CA . ARG A 1 106 ? 5.375 -9.422 8.961 1 98.62 106 ARG A CA 1
ATOM 883 C C . ARG A 1 106 ? 6.199 -8.805 10.086 1 98.62 106 ARG A C 1
ATOM 885 O O . ARG A 1 106 ? 7.414 -8.648 9.961 1 98.62 106 ARG A O 1
ATOM 892 N N . THR A 1 107 ? 5.574 -8.469 11.156 1 98.25 107 THR A N 1
ATOM 893 C CA . THR A 1 107 ? 6.234 -7.824 12.289 1 98.25 107 THR A CA 1
ATOM 894 C C . THR A 1 107 ? 6.352 -8.789 13.469 1 98.25 107 THR A C 1
ATOM 896 O O . THR A 1 107 ? 7 -8.477 14.469 1 98.25 107 THR A O 1
ATOM 899 N N . GLY A 1 108 ? 5.723 -9.922 13.336 1 97.62 108 GLY A N 1
ATOM 900 C CA . GLY A 1 108 ? 5.684 -10.883 14.43 1 97.62 108 GLY A CA 1
ATOM 901 C C . GLY A 1 108 ? 4.301 -11.031 15.039 1 97.62 108 GLY A C 1
ATOM 902 O O . GLY A 1 108 ? 4.062 -11.938 15.836 1 97.62 108 GLY A O 1
ATOM 903 N N . ASN A 1 109 ? 3.348 -10.18 14.703 1 97.81 109 ASN A N 1
ATOM 904 C CA . ASN A 1 109 ? 1.955 -10.25 15.133 1 97.81 109 ASN A CA 1
ATOM 905 C C . ASN A 1 109 ? 1.009 -10.43 13.953 1 97.81 109 ASN A C 1
ATOM 907 O O . ASN A 1 109 ? 0.563 -9.445 13.352 1 97.81 109 ASN A O 1
ATOM 911 N N . ASP A 1 110 ? 0.607 -11.625 13.688 1 98 110 ASP A N 1
ATOM 912 C CA . ASP A 1 110 ? -0.143 -11.984 12.484 1 98 110 ASP A CA 1
ATOM 913 C C . ASP A 1 110 ? -1.48 -11.25 12.438 1 98 110 ASP A C 1
ATOM 915 O O . ASP A 1 110 ? -1.928 -10.836 11.359 1 98 110 ASP A O 1
ATOM 919 N N . LEU A 1 111 ? -2.107 -11.07 13.57 1 98.31 111 LEU A N 1
ATOM 920 C CA . LEU A 1 111 ? -3.42 -10.438 13.594 1 98.31 111 LEU A CA 1
ATOM 921 C C . LEU A 1 111 ? -3.328 -8.977 13.148 1 98.31 111 LEU A C 1
ATOM 923 O O . LEU A 1 111 ? -4.02 -8.562 12.219 1 98.31 111 LEU A O 1
ATOM 927 N N . ILE A 1 112 ? -2.5 -8.211 13.789 1 98.25 112 ILE A N 1
ATOM 928 C CA . ILE A 1 112 ? -2.404 -6.789 13.461 1 98.25 112 ILE A CA 1
ATOM 929 C C . ILE A 1 112 ? -1.851 -6.625 12.047 1 98.25 112 ILE A C 1
ATOM 931 O O . ILE A 1 112 ? -2.248 -5.711 11.32 1 98.25 112 ILE A O 1
ATOM 935 N N . ASP A 1 113 ? -0.93 -7.559 11.602 1 98.62 113 ASP A N 1
ATOM 936 C CA . ASP A 1 113 ? -0.316 -7.508 10.281 1 98.62 113 ASP A CA 1
ATOM 937 C C . ASP A 1 113 ? -1.355 -7.734 9.188 1 98.62 113 ASP A C 1
ATOM 939 O O . ASP A 1 113 ? -1.238 -7.184 8.086 1 98.62 113 ASP A O 1
ATOM 943 N N . HIS A 1 114 ? -2.453 -8.461 9.492 1 98.62 114 HIS A N 1
ATOM 944 C CA . HIS A 1 114 ? -3.48 -8.766 8.5 1 98.62 114 HIS A CA 1
ATOM 945 C C . HIS A 1 114 ? -4.664 -7.809 8.625 1 98.62 114 HIS A C 1
ATOM 947 O O . HIS A 1 114 ? -5.613 -7.891 7.84 1 98.62 114 HIS A O 1
ATOM 953 N N . THR A 1 115 ? -4.633 -6.918 9.625 1 98 115 THR A N 1
ATOM 954 C CA . THR A 1 115 ? -5.754 -6 9.828 1 98 115 THR A CA 1
ATOM 955 C C . THR A 1 115 ? -5.281 -4.551 9.766 1 98 115 THR A C 1
ATOM 957 O O . THR A 1 115 ? -5.133 -3.99 8.68 1 98 115 THR A O 1
ATOM 960 N N . LYS A 1 116 ? -4.73 -4.066 10.883 1 98.25 116 LYS A N 1
ATOM 961 C CA . LYS A 1 116 ? -4.387 -2.652 10.977 1 98.25 116 LYS A CA 1
ATOM 962 C C . LYS A 1 116 ? -3.23 -2.305 10.039 1 98.25 116 LYS A C 1
ATOM 964 O O . LYS A 1 116 ? -3.236 -1.248 9.406 1 98.25 116 LYS A O 1
ATOM 969 N N . HIS A 1 117 ? -2.236 -3.154 9.906 1 98.81 117 HIS A N 1
ATOM 970 C CA . HIS A 1 117 ? -1.041 -2.854 9.125 1 98.81 117 HIS A CA 1
ATOM 971 C C . HIS A 1 117 ? -1.233 -3.219 7.66 1 98.81 117 HIS A C 1
ATOM 973 O O . HIS A 1 117 ? -0.349 -2.977 6.836 1 98.81 117 HIS A O 1
ATOM 979 N N . ALA A 1 118 ? -2.391 -3.752 7.305 1 98.81 118 ALA A N 1
ATOM 980 C CA . ALA A 1 118 ? -2.619 -4.27 5.957 1 98.81 118 ALA A CA 1
ATOM 981 C C . ALA A 1 118 ? -2.947 -3.141 4.984 1 98.81 118 ALA A C 1
ATOM 983 O O . ALA A 1 118 ? -3.705 -2.225 5.316 1 98.81 118 ALA A O 1
ATOM 984 N N . MET A 1 119 ? -2.359 -3.238 3.805 1 98.81 119 MET A N 1
ATOM 985 C CA . MET A 1 119 ? -2.752 -2.4 2.674 1 98.81 119 MET A CA 1
ATOM 986 C C . MET A 1 119 ? -3.543 -3.207 1.649 1 98.81 119 MET A C 1
ATOM 988 O O . MET A 1 119 ? -3.215 -4.363 1.372 1 98.81 119 MET A O 1
ATOM 992 N N . TRP A 1 120 ? -4.449 -2.496 1.039 1 98.88 120 TRP A N 1
ATOM 993 C CA . TRP A 1 120 ? -5.289 -3.193 0.07 1 98.88 120 TRP A CA 1
ATOM 994 C C . TRP A 1 120 ? -5.285 -2.471 -1.272 1 98.88 120 TRP A C 1
ATOM 996 O O . TRP A 1 120 ? -5.344 -1.239 -1.32 1 98.88 120 TRP A O 1
ATOM 1006 N N . LEU A 1 121 ? -5.133 -3.199 -2.32 1 98.81 121 LEU A N 1
ATOM 1007 C CA . LEU A 1 121 ? -5.488 -2.811 -3.682 1 98.81 121 LEU A CA 1
ATOM 1008 C C . LEU A 1 121 ? -6.84 -3.398 -4.078 1 98.81 121 LEU A C 1
ATOM 1010 O O . LEU A 1 121 ? -7.109 -4.574 -3.822 1 98.81 121 LEU A O 1
ATOM 1014 N N . GLY A 1 122 ? -7.656 -2.615 -4.73 1 97.94 122 GLY A N 1
ATOM 1015 C CA . GLY A 1 122 ? -8.984 -3.109 -5.059 1 97.94 122 GLY A CA 1
ATOM 1016 C C . GLY A 1 122 ? -9.898 -3.193 -3.854 1 97.94 122 GLY A C 1
ATOM 1017 O O . GLY A 1 122 ? -9.867 -2.326 -2.977 1 97.94 122 GLY A O 1
ATOM 1018 N N . SER A 1 123 ? -10.805 -4.137 -3.865 1 96.75 123 SER A N 1
ATOM 1019 C CA . SER A 1 123 ? -11.781 -4.281 -2.791 1 96.75 123 SER A CA 1
ATOM 1020 C C . SER A 1 123 ? -11.172 -4.977 -1.579 1 96.75 123 SER A C 1
ATOM 1022 O O . SER A 1 123 ? -10.5 -6 -1.717 1 96.75 123 SER A O 1
ATOM 1024 N N . LYS A 1 124 ? -11.375 -4.348 -0.469 1 97.81 124 LYS A N 1
ATOM 1025 C CA . LYS A 1 124 ? -10.969 -5 0.773 1 97.81 124 LYS A CA 1
ATOM 1026 C C . LYS A 1 124 ? -11.875 -6.188 1.088 1 97.81 124 LYS A C 1
ATOM 1028 O O . LYS A 1 124 ? -13.094 -6.105 0.938 1 97.81 124 LYS A O 1
ATOM 1033 N N . LEU A 1 125 ? -11.258 -7.242 1.517 1 97.94 125 LEU A N 1
ATOM 1034 C CA . LEU A 1 125 ? -12.008 -8.43 1.904 1 97.94 125 LEU A CA 1
ATOM 1035 C C . LEU A 1 125 ? -12.031 -8.594 3.422 1 97.94 125 LEU A C 1
ATOM 1037 O O . LEU A 1 125 ? -11.07 -8.227 4.102 1 97.94 125 LEU A O 1
ATOM 1041 N N . ASP A 1 126 ? -13.164 -9.164 3.902 1 97.56 126 ASP A N 1
ATOM 1042 C CA . ASP A 1 126 ? -13.242 -9.555 5.305 1 97.56 126 ASP A CA 1
ATOM 1043 C C . ASP A 1 126 ? -12.562 -10.906 5.539 1 97.56 126 ASP A C 1
ATOM 1045 O O . ASP A 1 126 ? -13.117 -11.953 5.207 1 97.56 126 ASP A O 1
ATOM 1049 N N . LEU A 1 127 ? -11.375 -10.852 6.188 1 98.5 127 LEU A N 1
ATOM 1050 C CA . LEU A 1 127 ? -10.609 -12.07 6.434 1 98.5 127 LEU A CA 1
ATOM 1051 C C . LEU A 1 127 ? -11.164 -12.82 7.641 1 98.5 127 LEU A C 1
ATOM 1053 O O . LEU A 1 127 ? -11.812 -12.227 8.5 1 98.5 127 LEU A O 1
ATOM 1057 N N . TYR A 1 128 ? -10.906 -14.109 7.652 1 98.19 128 TYR A N 1
ATOM 1058 C CA . TYR A 1 128 ? -11.195 -14.891 8.852 1 98.19 128 TYR A CA 1
ATOM 1059 C C . TYR A 1 128 ? -10.094 -14.727 9.883 1 98.19 128 TYR A C 1
ATOM 1061 O O . TYR A 1 128 ? -9.297 -15.648 10.109 1 98.19 128 TYR A O 1
ATOM 1069 N N . ILE A 1 129 ? -10.141 -13.68 10.555 1 97.06 129 ILE A N 1
ATOM 1070 C CA . ILE A 1 129 ? -9.008 -13.273 11.375 1 97.06 129 ILE A CA 1
ATOM 1071 C C . ILE A 1 129 ? -8.898 -14.18 12.602 1 97.06 129 ILE A C 1
ATOM 1073 O O . ILE A 1 129 ? -7.852 -14.258 13.242 1 97.06 129 ILE A O 1
ATOM 1077 N N . GLU A 1 130 ? -9.969 -14.891 12.945 1 95.81 130 GLU A N 1
ATOM 1078 C CA . GLU A 1 130 ? -9.953 -15.828 14.062 1 95.81 130 GLU A CA 1
ATOM 1079 C C . GLU A 1 130 ? -8.992 -16.984 13.797 1 95.81 130 GLU A C 1
ATOM 1081 O O . GLU A 1 130 ? -8.609 -17.703 14.719 1 95.81 130 GLU A O 1
ATOM 1086 N N . LEU A 1 131 ? -8.609 -17.141 12.562 1 94 131 LEU A N 1
ATOM 1087 C CA . LEU A 1 131 ? -7.738 -18.25 12.18 1 94 131 LEU A CA 1
ATOM 1088 C C . LEU A 1 131 ? -6.277 -17.812 12.164 1 94 131 LEU A C 1
ATOM 1090 O O . LEU A 1 131 ? -5.395 -18.578 11.766 1 94 131 LEU A O 1
ATOM 1094 N N . LEU A 1 132 ? -5.988 -16.578 12.648 1 94.06 132 LEU A N 1
ATOM 1095 C CA . LEU A 1 132 ? -4.625 -16.062 12.688 1 94.06 132 LEU A CA 1
ATOM 1096 C C . LEU A 1 132 ? -3.996 -16.297 14.055 1 94.06 132 LEU A C 1
ATOM 1098 O O . LEU A 1 132 ? -4.699 -16.359 15.07 1 94.06 132 LEU A O 1
ATOM 1102 N N . MET B 1 1 ? 38.406 29.094 -22.062 1 30.11 1 MET B N 1
ATOM 1103 C CA . MET B 1 1 ? 37.562 27.953 -22.422 1 30.11 1 MET B CA 1
ATOM 1104 C C . MET B 1 1 ? 36.781 27.438 -21.219 1 30.11 1 MET B C 1
ATOM 1106 O O . MET B 1 1 ? 37.375 26.938 -20.266 1 30.11 1 MET B O 1
ATOM 1110 N N . SER B 1 2 ? 35.625 28.016 -20.812 1 33.38 2 SER B N 1
ATOM 1111 C CA . SER B 1 2 ? 34.812 27.812 -19.641 1 33.38 2 SER B CA 1
ATOM 1112 C C . SER B 1 2 ? 34.312 26.359 -19.562 1 33.38 2 SER B C 1
ATOM 1114 O O . SER B 1 2 ? 33.75 25.844 -20.516 1 33.38 2 SER B O 1
ATOM 1116 N N . GLU B 1 3 ? 34.875 25.484 -18.734 1 34.91 3 GLU B N 1
ATOM 1117 C CA . GLU B 1 3 ? 34.469 24.125 -18.422 1 34.91 3 GLU B CA 1
ATOM 1118 C C . GLU B 1 3 ? 32.969 24.078 -18.047 1 34.91 3 GLU B C 1
ATOM 1120 O O . GLU B 1 3 ? 32.531 24.781 -17.141 1 34.91 3 GLU B O 1
ATOM 1125 N N . SER B 1 4 ? 32.094 23.812 -18.953 1 37.62 4 SER B N 1
ATOM 1126 C CA . SER B 1 4 ? 30.672 23.578 -18.719 1 37.62 4 SER B CA 1
ATOM 1127 C C . SER B 1 4 ? 30.453 22.656 -17.516 1 37.62 4 SER B C 1
ATOM 1129 O O . SER B 1 4 ? 31 21.562 -17.453 1 37.62 4 SER B O 1
ATOM 1131 N N . ARG B 1 5 ? 30.344 23.203 -16.312 1 33.28 5 ARG B N 1
ATOM 1132 C CA . ARG B 1 5 ? 29.859 22.422 -15.188 1 33.28 5 ARG B CA 1
ATOM 1133 C C . ARG B 1 5 ? 28.688 21.516 -15.602 1 33.28 5 ARG B C 1
ATOM 1135 O O . ARG B 1 5 ? 27.641 22.016 -16.016 1 33.28 5 ARG B O 1
ATOM 1142 N N . GLU B 1 6 ? 28.938 20.406 -16.312 1 35.25 6 GLU B N 1
ATOM 1143 C CA . GLU B 1 6 ? 27.891 19.391 -16.391 1 35.25 6 GLU B CA 1
ATOM 1144 C C . GLU B 1 6 ? 27.172 19.234 -15.039 1 35.25 6 GLU B C 1
ATOM 1146 O O . GLU B 1 6 ? 27.812 18.953 -14.023 1 35.25 6 GLU B O 1
ATOM 1151 N N . SER B 1 7 ? 26.188 20.031 -14.633 1 36.09 7 SER B N 1
ATOM 1152 C CA . SER B 1 7 ? 25.266 19.719 -13.547 1 36.09 7 SER B CA 1
ATOM 1153 C C . SER B 1 7 ? 25 18.219 -13.461 1 36.09 7 SER B C 1
ATOM 1155 O O . SER B 1 7 ? 24.547 17.594 -14.422 1 36.09 7 SER B O 1
ATOM 1157 N N . THR B 1 8 ? 25.828 17.453 -12.922 1 37.84 8 THR B N 1
ATOM 1158 C CA . THR B 1 8 ? 25.562 16.078 -12.516 1 37.84 8 THR B CA 1
ATOM 1159 C C . THR B 1 8 ? 24.141 15.938 -11.953 1 37.84 8 THR B C 1
ATOM 1161 O O . THR B 1 8 ? 23.859 16.453 -10.875 1 37.84 8 THR B O 1
ATOM 1164 N N . SER B 1 9 ? 23.078 16.219 -12.625 1 40.59 9 SER B N 1
ATOM 1165 C CA . SER B 1 9 ? 21.734 15.828 -12.227 1 40.59 9 SER B CA 1
ATOM 1166 C C . SER B 1 9 ? 21.75 14.484 -11.492 1 40.59 9 SER B C 1
ATOM 1168 O O . SER B 1 9 ? 22.172 13.477 -12.055 1 40.59 9 SER B O 1
ATOM 1170 N N . THR B 1 10 ? 22.203 14.352 -10.266 1 46.81 10 THR B N 1
ATOM 1171 C CA . THR B 1 10 ? 22.078 13.156 -9.438 1 46.81 10 THR B CA 1
ATOM 1172 C C . THR B 1 10 ? 20.781 12.414 -9.742 1 46.81 10 THR B C 1
ATOM 1174 O O . THR B 1 10 ? 19.703 12.93 -9.5 1 46.81 10 THR B O 1
ATOM 1177 N N . ASN B 1 11 ? 20.656 11.922 -10.883 1 53.78 11 ASN B N 1
ATOM 1178 C CA . ASN B 1 11 ? 19.547 11.234 -11.547 1 53.78 11 ASN B CA 1
ATOM 1179 C C . ASN B 1 11 ? 18.875 10.234 -10.617 1 53.78 11 ASN B C 1
ATOM 1181 O O . ASN B 1 11 ? 19.406 9.164 -10.344 1 53.78 11 ASN B O 1
ATOM 1185 N N . ALA B 1 12 ? 18.078 10.664 -9.625 1 64.44 12 ALA B N 1
ATOM 1186 C CA . ALA B 1 12 ? 17.266 9.852 -8.734 1 64.44 12 ALA B CA 1
ATOM 1187 C C . ALA B 1 12 ? 16.641 8.672 -9.477 1 64.44 12 ALA B C 1
ATOM 1189 O O . ALA B 1 12 ? 16.281 8.797 -10.656 1 64.44 12 ALA B O 1
ATOM 1190 N N . THR B 1 13 ? 16.875 7.438 -8.969 1 85.56 13 THR B N 1
ATOM 1191 C CA . THR B 1 13 ? 16.219 6.258 -9.523 1 85.56 13 THR B CA 1
ATOM 1192 C C . THR B 1 13 ? 14.727 6.492 -9.688 1 85.56 13 THR B C 1
ATOM 1194 O O . THR B 1 13 ? 14.055 6.934 -8.758 1 85.56 13 THR B O 1
ATOM 1197 N N . PRO B 1 14 ? 14.273 6.402 -10.969 1 94.12 14 PRO B N 1
ATOM 1198 C CA . PRO B 1 14 ? 12.844 6.605 -11.227 1 94.12 14 PRO B CA 1
ATOM 1199 C C . PRO B 1 14 ? 11.969 5.543 -10.57 1 94.12 14 PRO B C 1
ATOM 1201 O O . PRO B 1 14 ? 12.445 4.453 -10.25 1 94.12 14 PRO B O 1
ATOM 1204 N N . PHE B 1 15 ? 10.734 5.875 -10.289 1 97.44 15 PHE B N 1
ATOM 1205 C CA . PHE B 1 15 ? 9.766 4.879 -9.859 1 97.44 15 PHE B CA 1
ATOM 1206 C C . PHE B 1 15 ? 9.5 3.865 -10.961 1 97.44 15 PHE B C 1
ATOM 1208 O O . PHE B 1 15 ? 9.719 4.148 -12.141 1 97.44 15 PHE B O 1
ATOM 1215 N N . TYR B 1 16 ? 9.023 2.744 -10.539 1 96.81 16 TYR B N 1
ATOM 1216 C CA . TYR B 1 16 ? 8.531 1.737 -11.477 1 96.81 16 TYR B CA 1
ATOM 1217 C C . TYR B 1 16 ? 7.434 2.307 -12.359 1 96.81 16 TYR B C 1
ATOM 1219 O O . TYR B 1 16 ? 6.574 3.055 -11.891 1 96.81 16 TYR B O 1
ATOM 1227 N N . GLY B 1 17 ? 7.48 1.905 -13.633 1 96.94 17 GLY B N 1
ATOM 1228 C CA . GLY B 1 17 ? 6.312 2.02 -14.484 1 96.94 17 GLY B CA 1
ATOM 1229 C C . GLY B 1 17 ? 6.008 3.451 -14.891 1 96.94 17 GLY B C 1
ATOM 1230 O O . GLY B 1 17 ? 4.871 3.773 -15.242 1 96.94 17 GLY B O 1
ATOM 1231 N N . GLY B 1 18 ? 6.914 4.375 -14.703 1 96.75 18 GLY B N 1
ATOM 1232 C CA . GLY B 1 18 ? 6.695 5.75 -15.125 1 96.75 18 GLY B CA 1
ATOM 1233 C C . GLY B 1 18 ? 5.988 6.59 -14.086 1 96.75 18 GLY B C 1
ATOM 1234 O O . GLY B 1 18 ? 5.605 7.73 -14.352 1 96.75 18 GLY B O 1
ATOM 1235 N N . ILE B 1 19 ? 5.777 6.039 -12.922 1 98.56 19 ILE B N 1
ATOM 1236 C CA . ILE B 1 19 ? 5.227 6.82 -11.82 1 98.56 19 ILE B CA 1
ATOM 1237 C C . ILE B 1 19 ? 6.117 8.031 -11.547 1 98.56 19 ILE B C 1
ATOM 1239 O O . ILE B 1 19 ? 7.344 7.902 -11.477 1 98.56 19 ILE B O 1
ATOM 1243 N N . LYS B 1 20 ? 5.48 9.188 -11.367 1 98.25 20 LYS B N 1
ATOM 1244 C CA . LYS B 1 20 ? 6.227 10.43 -11.195 1 98.25 20 LYS B CA 1
ATOM 1245 C C . LYS B 1 20 ? 6.418 10.758 -9.719 1 98.25 20 LYS B C 1
ATOM 1247 O O . LYS B 1 20 ? 7.438 11.328 -9.336 1 98.25 20 LYS B O 1
ATOM 1252 N N . SER B 1 21 ? 5.434 10.477 -8.953 1 98.56 21 SER B N 1
ATOM 1253 C CA . SER B 1 21 ? 5.418 10.781 -7.527 1 98.56 21 SER B CA 1
ATOM 1254 C C . SER B 1 21 ? 4.285 10.039 -6.82 1 98.56 21 SER B C 1
ATOM 1256 O O . SER B 1 21 ? 3.512 9.32 -7.457 1 98.56 21 SER B O 1
ATOM 1258 N N . TYR B 1 22 ? 4.25 10.188 -5.539 1 98.88 22 TYR B N 1
ATOM 1259 C CA . TYR B 1 22 ? 3.178 9.625 -4.723 1 98.88 22 TYR B CA 1
ATOM 1260 C C . TYR B 1 22 ? 2.529 10.703 -3.863 1 98.88 22 TYR B C 1
ATOM 1262 O O . TYR B 1 22 ? 3.195 11.648 -3.436 1 98.88 22 TYR B O 1
ATOM 1270 N N . ASP B 1 23 ? 1.253 10.492 -3.65 1 98.88 23 ASP B N 1
ATOM 1271 C CA . ASP B 1 23 ? 0.504 11.234 -2.643 1 98.88 23 ASP B CA 1
ATOM 1272 C C . ASP B 1 23 ? -0.029 10.305 -1.556 1 98.88 23 ASP B C 1
ATOM 1274 O O . ASP B 1 23 ? -0.515 9.211 -1.85 1 98.88 23 ASP B O 1
ATOM 1278 N N . ILE B 1 24 ? 0.094 10.773 -0.35 1 98.94 24 ILE B N 1
ATOM 1279 C CA . ILE B 1 24 ? -0.548 10.117 0.785 1 98.94 24 ILE B CA 1
ATOM 1280 C C . ILE B 1 24 ? -1.556 11.07 1.428 1 98.94 24 ILE B C 1
ATOM 1282 O O . ILE B 1 24 ? -1.196 12.164 1.854 1 98.94 24 ILE B O 1
ATOM 1286 N N . HIS B 1 25 ? -2.803 10.703 1.418 1 98.94 25 HIS B N 1
ATOM 1287 C CA . HIS B 1 25 ? -3.873 11.445 2.074 1 98.94 25 HIS B CA 1
ATOM 1288 C C . HIS B 1 25 ? -4.328 10.742 3.35 1 98.94 25 HIS B C 1
ATOM 1290 O O . HIS B 1 25 ? -4.805 9.609 3.303 1 98.94 25 HIS B O 1
ATOM 1296 N N . THR B 1 26 ? -4.207 11.414 4.457 1 98.94 26 THR B N 1
ATOM 1297 C CA . THR B 1 26 ? -4.633 10.891 5.75 1 98.94 26 THR B CA 1
ATOM 1298 C C . THR B 1 26 ? -5.941 11.539 6.191 1 98.94 26 THR B C 1
ATOM 1300 O O . THR B 1 26 ? -6.004 12.758 6.375 1 98.94 26 THR B O 1
ATOM 1303 N N . TYR B 1 27 ? -6.992 10.734 6.438 1 98.94 27 TYR B N 1
ATOM 1304 C CA . TYR B 1 27 ? -8.336 11.242 6.672 1 98.94 27 TYR B CA 1
ATOM 1305 C C . TYR B 1 27 ? -8.703 11.156 8.148 1 98.94 27 TYR B C 1
ATOM 1307 O O . TYR B 1 27 ? -8.242 10.258 8.859 1 98.94 27 TYR B O 1
ATOM 1315 N N . PHE B 1 28 ? -9.547 12.062 8.547 1 98.81 28 PHE B N 1
ATOM 1316 C CA . PHE B 1 28 ? -10.016 12.094 9.93 1 98.81 28 PHE B CA 1
ATOM 1317 C C . PHE B 1 28 ? -11.383 12.766 10.023 1 98.81 28 PHE B C 1
ATOM 1319 O O . PHE B 1 28 ? -11.664 13.711 9.289 1 98.81 28 PHE B O 1
ATOM 1326 N N . ASP B 1 29 ? -12.18 12.266 10.875 1 97.44 29 ASP B N 1
ATOM 1327 C CA . ASP B 1 29 ? -13.547 12.766 10.969 1 97.44 29 ASP B CA 1
ATOM 1328 C C . ASP B 1 29 ? -13.93 13.055 12.422 1 97.44 29 ASP B C 1
ATOM 1330 O O . ASP B 1 29 ? -14.219 14.195 12.781 1 97.44 29 ASP B O 1
ATOM 1334 N N . THR B 1 30 ? -13.828 12.07 13.281 1 97.56 30 THR B N 1
ATOM 1335 C CA . THR B 1 30 ? -14.219 12.227 14.68 1 97.56 30 THR B CA 1
ATOM 1336 C C . THR B 1 30 ? -13.195 13.062 15.438 1 97.56 30 THR B C 1
ATOM 1338 O O . THR B 1 30 ? -12.062 13.227 14.984 1 97.56 30 THR B O 1
ATOM 1341 N N . GLU B 1 31 ? -13.602 13.516 16.578 1 97.56 31 GLU B N 1
ATOM 1342 C CA . GLU B 1 31 ? -12.688 14.305 17.406 1 97.56 31 GLU B CA 1
ATOM 1343 C C . GLU B 1 31 ? -11.453 13.492 17.781 1 97.56 31 GLU B C 1
ATOM 1345 O O . GLU B 1 31 ? -10.344 14.031 17.828 1 97.56 31 GLU B O 1
ATOM 1350 N N . GLU B 1 32 ? -11.672 12.312 18.094 1 98.25 32 GLU B N 1
ATOM 1351 C CA . GLU B 1 32 ? -10.555 11.438 18.422 1 98.25 32 GLU B CA 1
ATOM 1352 C C . GLU B 1 32 ? -9.609 11.273 17.234 1 98.25 32 GLU B C 1
ATOM 1354 O O . GLU B 1 32 ? -8.383 11.305 17.406 1 98.25 32 GLU B O 1
ATOM 1359 N N . GLU B 1 33 ? -10.172 11.062 16.094 1 98.5 33 GLU B N 1
ATOM 1360 C CA . GLU B 1 33 ? -9.359 10.93 14.891 1 98.5 33 GLU B CA 1
ATOM 1361 C C . GLU B 1 33 ? -8.586 12.219 14.602 1 98.5 33 GLU B C 1
ATOM 1363 O O . GLU B 1 33 ? -7.449 12.172 14.133 1 98.5 33 GLU B O 1
ATOM 1368 N N . VAL B 1 34 ? -9.242 13.344 14.812 1 98.5 34 VAL B N 1
ATOM 1369 C CA . VAL B 1 34 ? -8.602 14.633 14.586 1 98.5 34 VAL B CA 1
ATOM 1370 C C . VAL B 1 34 ? -7.34 14.734 15.438 1 98.5 34 VAL B C 1
ATOM 1372 O O . VAL B 1 34 ? -6.27 15.086 14.938 1 98.5 34 VAL B O 1
ATOM 1375 N N . LYS B 1 35 ? -7.469 14.477 16.656 1 98.56 35 LYS B N 1
ATOM 1376 C CA . LYS B 1 35 ? -6.332 14.531 17.578 1 98.56 35 LYS B CA 1
ATOM 1377 C C . LYS B 1 35 ? -5.223 13.586 17.125 1 98.56 35 LYS B C 1
ATOM 1379 O O . LYS B 1 35 ? -4.051 13.969 17.109 1 98.56 35 LYS B O 1
ATOM 1384 N N . PHE B 1 36 ? -5.578 12.367 16.844 1 98.81 36 PHE B N 1
ATOM 1385 C CA . PHE B 1 36 ? -4.594 11.375 16.422 1 98.81 36 PHE B CA 1
ATOM 1386 C C . PHE B 1 36 ? -3.928 11.781 15.117 1 98.81 36 PHE B C 1
ATOM 1388 O O . PHE B 1 36 ? -2.721 11.602 14.945 1 98.81 36 PHE B O 1
ATOM 1395 N N . ALA B 1 37 ? -4.711 12.25 14.156 1 98.88 37 ALA B N 1
ATOM 1396 C CA . ALA B 1 37 ? -4.176 12.695 12.875 1 98.88 37 AL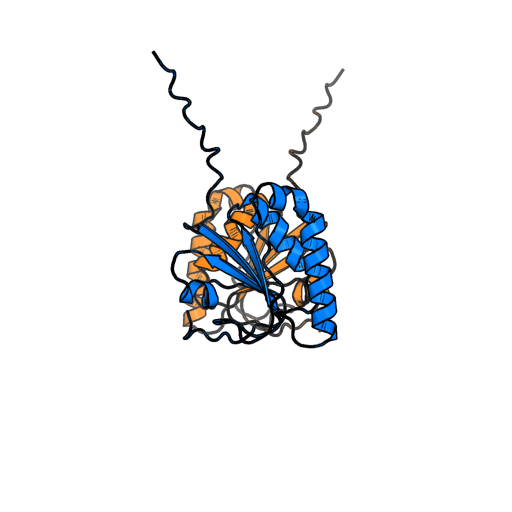A B CA 1
ATOM 1397 C C . ALA B 1 37 ? -3.174 13.828 13.062 1 98.88 37 ALA B C 1
ATOM 1399 O O . ALA B 1 37 ? -2.148 13.883 12.375 1 98.88 37 ALA B O 1
ATOM 1400 N N . HIS B 1 38 ? -3.502 14.773 13.906 1 98.62 38 HIS B N 1
ATOM 1401 C CA . HIS B 1 38 ? -2.568 15.852 14.219 1 98.62 38 HIS B CA 1
ATOM 1402 C C . HIS B 1 38 ? -1.263 15.297 14.781 1 98.62 38 HIS B C 1
ATOM 1404 O O . HIS B 1 38 ? -0.179 15.75 14.398 1 98.62 38 HIS B O 1
ATOM 1410 N N . GLN B 1 39 ? -1.371 14.406 15.695 1 98.81 39 GLN B N 1
ATOM 1411 C CA . GLN B 1 39 ? -0.183 13.797 16.281 1 98.81 39 GLN B CA 1
ATOM 1412 C C . GLN B 1 39 ? 0.643 13.062 15.234 1 98.81 39 GLN B C 1
ATOM 1414 O O . GLN B 1 39 ? 1.872 13.148 15.234 1 98.81 39 GLN B O 1
ATOM 1419 N N . LEU B 1 40 ? 0.002 12.281 14.406 1 98.88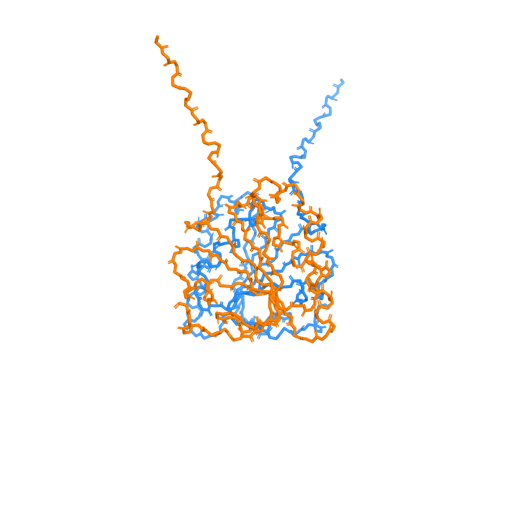 40 LEU B N 1
ATOM 1420 C CA . LEU B 1 40 ? 0.709 11.578 13.344 1 98.88 40 LEU B CA 1
ATOM 1421 C C . LEU B 1 40 ? 1.438 12.562 12.438 1 98.88 40 LEU B C 1
ATOM 1423 O O . LEU B 1 40 ? 2.586 12.328 12.055 1 98.88 40 LEU B O 1
ATOM 1427 N N . ARG B 1 41 ? 0.771 13.641 12.031 1 98.88 41 ARG B N 1
ATOM 1428 C CA . ARG B 1 41 ? 1.397 14.656 11.195 1 98.88 41 ARG B CA 1
ATOM 1429 C C . ARG B 1 41 ? 2.629 15.242 11.875 1 98.88 41 ARG B C 1
ATOM 1431 O O . ARG B 1 41 ? 3.67 15.422 11.242 1 98.88 41 ARG B O 1
ATOM 1438 N N . GLU B 1 42 ? 2.547 15.555 13.156 1 98.75 42 GLU B N 1
ATOM 1439 C CA . GLU B 1 42 ? 3.682 16.078 13.914 1 98.75 42 GLU B CA 1
ATOM 1440 C C . GLU B 1 42 ? 4.824 15.07 13.953 1 98.75 42 GLU B C 1
ATOM 1442 O O . GLU B 1 42 ? 5.996 15.445 13.836 1 98.75 42 GLU B O 1
ATOM 1447 N N . ASN B 1 43 ? 4.473 13.828 14.18 1 98.88 43 ASN B N 1
ATOM 1448 C CA . ASN B 1 43 ? 5.492 12.789 14.172 1 98.88 43 ASN B CA 1
ATOM 1449 C C . ASN B 1 43 ? 6.188 12.688 12.812 1 98.88 43 ASN B C 1
ATOM 1451 O O . ASN B 1 43 ? 7.406 12.523 12.75 1 98.88 43 ASN B O 1
ATOM 1455 N N . VAL B 1 44 ? 5.422 12.789 11.734 1 98.88 44 VAL B N 1
ATOM 1456 C CA . VAL B 1 44 ? 5.992 12.758 10.391 1 98.88 44 VAL B CA 1
ATOM 1457 C C . VAL B 1 44 ? 6.949 13.938 10.211 1 98.88 44 VAL B C 1
ATOM 1459 O O . VAL B 1 44 ? 8.062 13.766 9.703 1 98.88 44 VAL B O 1
ATOM 1462 N N . LEU B 1 45 ? 6.539 15.148 10.609 1 98.81 45 LEU B N 1
ATOM 1463 C CA . LEU B 1 45 ? 7.371 16.344 10.492 1 98.81 45 LEU B CA 1
ATOM 1464 C C . LEU B 1 45 ? 8.68 16.172 11.25 1 98.81 45 LEU B C 1
ATOM 1466 O O . LEU B 1 45 ? 9.734 16.625 10.789 1 98.81 45 LEU B O 1
ATOM 1470 N N . LYS B 1 46 ? 8.617 15.516 12.344 1 98.81 46 LYS B N 1
ATOM 1471 C CA . LYS B 1 46 ? 9.805 15.297 13.164 1 98.81 46 LYS B CA 1
ATOM 1472 C C . LYS B 1 46 ? 10.656 14.164 12.602 1 98.81 46 LYS B C 1
ATOM 1474 O O . LYS B 1 46 ? 11.867 14.328 12.406 1 98.81 46 LYS B O 1
ATOM 1479 N N . ASP B 1 47 ? 10.078 13.055 12.344 1 98.69 47 ASP B N 1
ATOM 1480 C CA . ASP B 1 47 ? 10.797 11.836 11.984 1 98.69 47 ASP B CA 1
ATOM 1481 C C . ASP B 1 47 ? 11.422 11.953 10.594 1 98.69 47 ASP B C 1
ATOM 1483 O O . ASP B 1 47 ? 12.438 11.32 10.305 1 98.69 47 ASP B O 1
ATOM 1487 N N . PHE B 1 48 ? 10.844 12.789 9.734 1 98.75 48 PHE B N 1
ATOM 1488 C CA . PHE B 1 48 ? 11.336 12.945 8.367 1 98.75 48 PHE B CA 1
ATOM 1489 C C . PHE B 1 48 ? 11.781 14.375 8.117 1 98.75 48 PHE B C 1
ATOM 1491 O O . PHE B 1 48 ? 11.695 14.875 6.988 1 98.75 48 PHE B O 1
ATOM 1498 N N . ALA B 1 49 ? 12.195 15.062 9.117 1 98.81 49 ALA B N 1
ATOM 1499 C CA . ALA B 1 49 ? 12.594 16.469 9.055 1 98.81 49 ALA B CA 1
ATOM 1500 C C . ALA B 1 49 ? 13.672 16.688 7.992 1 98.81 49 ALA B C 1
ATOM 1502 O O . ALA B 1 49 ? 13.633 17.656 7.242 1 98.81 49 ALA B O 1
ATOM 1503 N N . LYS B 1 50 ? 14.617 15.828 7.941 1 98.38 50 LYS B N 1
ATOM 1504 C CA . LYS B 1 50 ? 15.711 15.969 6.988 1 98.38 50 LYS B CA 1
ATOM 1505 C C . LYS B 1 50 ? 15.203 15.914 5.551 1 98.38 50 LYS B C 1
ATOM 1507 O O . LYS B 1 50 ? 15.531 16.781 4.734 1 98.38 50 LYS B O 1
ATOM 1512 N N . GLU B 1 51 ? 14.422 14.859 5.242 1 98.38 51 GLU B N 1
ATOM 1513 C CA . GLU B 1 51 ? 13.859 14.703 3.902 1 98.38 51 GLU B CA 1
ATOM 1514 C C . GLU B 1 51 ? 12.969 15.875 3.529 1 98.38 51 GLU B C 1
ATOM 1516 O O . GLU B 1 51 ? 12.906 16.281 2.365 1 98.38 51 GLU B O 1
ATOM 1521 N N . ILE B 1 52 ? 12.281 16.406 4.516 1 98.75 52 ILE B N 1
ATOM 1522 C CA . ILE B 1 52 ? 11.406 17.562 4.297 1 98.75 52 ILE B CA 1
ATOM 1523 C C . ILE B 1 52 ? 12.25 18.797 4.027 1 98.75 52 ILE B C 1
ATOM 1525 O O . ILE B 1 52 ? 11.984 19.547 3.078 1 98.75 52 ILE B O 1
ATOM 1529 N N . ASP B 1 53 ? 13.289 18.984 4.781 1 98.38 53 ASP B N 1
ATOM 1530 C CA . ASP B 1 53 ? 14.188 20.125 4.605 1 98.38 53 ASP B CA 1
ATOM 1531 C C . ASP B 1 53 ? 14.867 20.078 3.236 1 98.38 53 ASP B C 1
ATOM 1533 O O . ASP B 1 53 ? 15.094 21.125 2.621 1 98.38 53 ASP B O 1
ATOM 1537 N N . GLU B 1 54 ? 15.07 18.922 2.764 1 98 54 GLU B N 1
ATOM 1538 C CA . GLU B 1 54 ? 15.75 18.719 1.485 1 98 54 GLU B CA 1
ATOM 1539 C C . GLU B 1 54 ? 14.766 18.797 0.322 1 98 54 GLU B C 1
ATOM 1541 O O . GLU B 1 54 ? 15.156 18.641 -0.838 1 98 54 GLU B O 1
ATOM 1546 N N . GLY B 1 55 ? 13.555 18.953 0.645 1 97.62 55 GLY B N 1
ATOM 1547 C CA . GLY B 1 55 ? 12.531 19.078 -0.38 1 97.62 55 GLY B CA 1
ATOM 1548 C C . GLY B 1 55 ? 12.102 17.75 -0.971 1 97.62 55 GLY B C 1
ATOM 1549 O O . GLY B 1 55 ? 11.406 17.703 -1.988 1 97.62 55 GLY B O 1
ATOM 1550 N N . LYS B 1 56 ? 12.5 16.672 -0.359 1 98 56 LYS B N 1
ATOM 1551 C CA . LYS B 1 56 ? 12.188 15.336 -0.872 1 98 56 LYS B CA 1
ATOM 1552 C C . LYS B 1 56 ? 10.781 14.906 -0.469 1 98 56 LYS B C 1
ATOM 1554 O O . LYS B 1 56 ? 10.172 14.062 -1.127 1 98 56 LYS B O 1
ATOM 1559 N N . ILE B 1 57 ? 10.32 15.391 0.632 1 98.81 57 ILE B N 1
ATOM 1560 C CA . ILE B 1 57 ? 8.953 15.203 1.102 1 98.81 57 ILE B CA 1
ATOM 1561 C C . ILE B 1 57 ? 8.297 16.562 1.324 1 98.81 57 ILE B C 1
ATOM 1563 O O . ILE B 1 57 ? 8.914 17.469 1.88 1 98.81 57 ILE B O 1
ATOM 1567 N N . ARG B 1 58 ? 7.137 16.703 0.822 1 98.88 58 ARG B N 1
ATOM 1568 C CA . ARG B 1 58 ? 6.328 17.891 1.111 1 98.88 58 ARG B CA 1
ATOM 1569 C C . ARG B 1 58 ? 5.102 17.516 1.939 1 98.88 58 ARG B C 1
ATOM 1571 O O . ARG B 1 58 ? 4.312 16.656 1.54 1 98.88 58 ARG B O 1
ATOM 1578 N N . VAL B 1 59 ? 4.992 18.125 3.08 1 98.88 59 VAL B N 1
ATOM 1579 C CA . VAL B 1 59 ? 3.842 17.922 3.953 1 98.88 59 VAL B CA 1
ATOM 1580 C C . VAL B 1 59 ? 2.924 19.141 3.895 1 98.88 59 VAL B C 1
ATOM 1582 O O . VAL B 1 59 ? 3.363 20.266 4.129 1 98.88 59 VAL B O 1
ATOM 1585 N N . TYR B 1 60 ? 1.686 18.969 3.648 1 98.56 60 TYR B N 1
ATOM 1586 C CA . TYR B 1 60 ? 0.748 20.062 3.406 1 98.56 60 TYR B CA 1
ATOM 1587 C C . TYR B 1 60 ? -0.098 20.344 4.641 1 98.56 60 TYR B C 1
ATOM 1589 O O . TYR B 1 60 ? 0.08 19.703 5.68 1 98.56 60 TYR B O 1
ATOM 1597 N N . LYS B 1 61 ? -0.891 21.281 4.504 1 97.62 61 LYS B N 1
ATOM 1598 C CA . LYS B 1 61 ? -1.654 21.766 5.648 1 97.62 61 LYS B CA 1
ATOM 1599 C C . LYS B 1 61 ? -2.705 20.75 6.082 1 97.62 61 LYS B C 1
ATOM 1601 O O . LYS B 1 61 ? -3.098 19.875 5.301 1 97.62 61 LYS B O 1
ATOM 1606 N N . PHE B 1 62 ? -3.084 20.859 7.309 1 98.19 62 PHE B N 1
ATOM 1607 C CA . PHE B 1 62 ? -4.176 20.125 7.938 1 98.19 62 PHE B CA 1
ATOM 1608 C C . PHE B 1 62 ? -5.523 20.734 7.562 1 98.19 62 PHE B C 1
ATOM 1610 O O . PHE B 1 62 ? -5.918 21.766 8.109 1 98.19 62 PHE B O 1
ATOM 1617 N N . TRP B 1 63 ? -6.359 20.047 6.637 1 97.94 63 TRP B N 1
ATOM 1618 C CA . TRP B 1 63 ? -7.605 20.625 6.137 1 97.94 63 TRP B CA 1
ATOM 1619 C C . TRP B 1 63 ? -8.742 20.391 7.121 1 97.94 63 TRP B C 1
ATOM 1621 O O . TRP B 1 63 ? -9.039 19.25 7.488 1 97.94 63 TRP B O 1
ATOM 1631 N N . GLU B 1 64 ? -9.414 21.391 7.441 1 95.88 64 GLU B N 1
ATOM 1632 C CA . GLU B 1 64 ? -10.508 21.312 8.406 1 95.88 64 GLU B CA 1
ATOM 1633 C C . GLU B 1 64 ? -11.859 21.172 7.699 1 95.88 64 GLU B C 1
ATOM 1635 O O . GLU B 1 64 ? -12.906 21.328 8.328 1 95.88 64 GLU B O 1
ATOM 1640 N N . LYS B 1 65 ? -11.867 21 6.434 1 97.25 65 LYS B N 1
ATOM 1641 C CA . LYS B 1 65 ? -13.047 20.703 5.621 1 97.25 65 LYS B CA 1
ATOM 1642 C C . LYS B 1 65 ? -12.688 19.828 4.426 1 97.25 65 LYS B C 1
ATOM 1644 O O . LYS B 1 65 ? -11.539 19.812 3.98 1 97.25 65 LYS B O 1
ATOM 1649 N N . PRO B 1 66 ? -13.734 19.078 3.891 1 97.75 66 PRO B N 1
ATOM 1650 C CA . PRO B 1 66 ? -13.492 18.328 2.65 1 97.75 66 PRO B CA 1
ATOM 1651 C C . PRO B 1 66 ? -13.008 19.234 1.513 1 97.75 66 PRO B C 1
ATOM 1653 O O . PRO B 1 66 ? -13.445 20.375 1.406 1 97.75 66 PRO B O 1
ATOM 1656 N N . ILE B 1 67 ? -12.117 18.703 0.715 1 97.44 67 ILE B N 1
ATOM 1657 C CA . ILE B 1 67 ? -11.586 19.484 -0.401 1 97.44 67 ILE B CA 1
ATOM 1658 C C . ILE B 1 67 ? -11.461 18.594 -1.636 1 97.44 67 ILE B C 1
ATOM 1660 O O . ILE B 1 67 ? -10.984 17.453 -1.546 1 97.44 67 ILE B O 1
ATOM 1664 N N . GLY B 1 68 ? -11.898 19.062 -2.803 1 97.25 68 GLY B N 1
ATOM 1665 C CA . GLY B 1 68 ? -11.773 18.297 -4.031 1 97.25 68 GLY B CA 1
ATOM 1666 C C . GLY B 1 68 ? -12.5 16.969 -3.982 1 97.25 68 GLY B C 1
ATOM 1667 O O . GLY B 1 68 ? -13.688 16.906 -3.637 1 97.25 68 GLY B O 1
ATOM 1668 N N . PRO B 1 69 ? -11.742 15.93 -4.375 1 98.44 69 PRO B N 1
ATOM 1669 C CA . PRO B 1 69 ? -12.391 14.617 -4.387 1 98.44 69 PRO B CA 1
ATOM 1670 C C . PRO B 1 69 ? -12.453 13.977 -3.002 1 98.44 69 PRO B C 1
ATOM 1672 O O . PRO B 1 69 ? -12.984 12.875 -2.85 1 98.44 69 PRO B O 1
ATOM 1675 N N . HIS B 1 70 ? -11.953 14.57 -2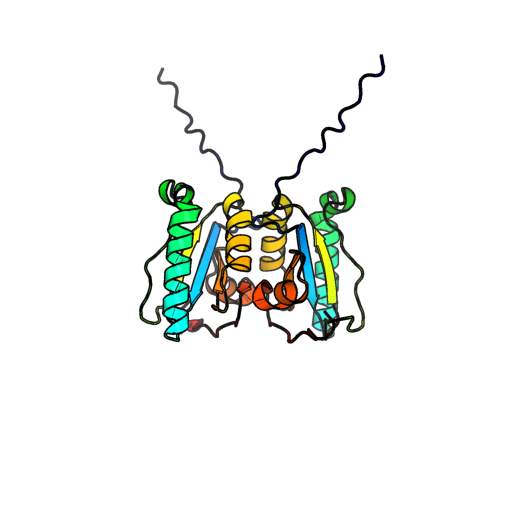.021 1 98.56 70 HIS B N 1
ATOM 1676 C CA . HIS B 1 70 ? -11.836 14.008 -0.683 1 98.56 70 HIS B CA 1
ATOM 1677 C C . HIS B 1 70 ? -13.047 14.359 0.172 1 98.56 70 HIS B C 1
ATOM 1679 O O . HIS B 1 70 ? -13.211 15.516 0.576 1 98.56 70 HIS B O 1
ATOM 1685 N N . PRO B 1 71 ? -13.875 13.43 0.513 1 98.06 71 PRO B N 1
ATOM 1686 C CA . PRO B 1 71 ? -15.172 13.688 1.154 1 98.06 71 PRO B CA 1
ATOM 1687 C C . PRO B 1 71 ? -15.039 14.008 2.641 1 98.06 71 PRO B C 1
ATOM 1689 O O . PRO B 1 71 ? -15.992 14.477 3.264 1 98.06 71 PRO B O 1
ATOM 1692 N N . VAL B 1 72 ? -13.938 13.648 3.238 1 97.75 72 VAL B N 1
ATOM 1693 C CA . VAL B 1 72 ? -13.641 13.859 4.648 1 97.75 72 VAL B CA 1
ATOM 1694 C C . VAL B 1 72 ? -12.398 14.734 4.789 1 97.75 72 VAL B C 1
ATOM 1696 O O . VAL B 1 72 ? -11.578 14.812 3.873 1 97.75 72 VAL B O 1
ATOM 1699 N N . ARG B 1 73 ? -12.312 15.438 5.996 1 98.5 73 ARG B N 1
ATOM 1700 C CA . ARG B 1 73 ? -11.102 16.203 6.281 1 98.5 73 ARG B CA 1
ATOM 1701 C C . ARG B 1 73 ? -9.859 15.32 6.152 1 98.5 73 ARG B C 1
ATOM 1703 O O . ARG B 1 73 ? -9.891 14.141 6.504 1 98.5 73 ARG B O 1
ATOM 1710 N N . MET B 1 74 ? -8.82 15.969 5.668 1 98.88 74 MET B N 1
ATOM 1711 C CA . MET B 1 74 ? -7.59 15.203 5.484 1 98.88 74 MET B CA 1
ATOM 1712 C C . MET B 1 74 ? -6.375 16.125 5.441 1 98.88 74 MET B C 1
ATOM 1714 O O . MET B 1 74 ? -6.52 17.344 5.387 1 98.88 74 MET B O 1
ATOM 1718 N N . TRP B 1 75 ? -5.18 15.547 5.645 1 98.88 75 TRP B N 1
ATOM 1719 C CA . TRP B 1 75 ? -3.93 16.172 5.234 1 98.88 75 TRP B CA 1
ATOM 1720 C C . TRP B 1 75 ? -3.15 15.273 4.285 1 98.88 75 TRP B C 1
ATOM 1722 O O . TRP B 1 75 ? -3.359 14.062 4.258 1 98.88 75 TRP B O 1
ATOM 1732 N N . GLU B 1 76 ? -2.268 15.969 3.523 1 98.81 76 GLU B N 1
ATOM 1733 C CA . GLU B 1 76 ? -1.559 15.281 2.447 1 98.81 76 GLU B CA 1
ATOM 1734 C C . GLU B 1 76 ? -0.051 15.484 2.564 1 98.81 76 GLU B C 1
ATOM 1736 O O . GLU B 1 76 ? 0.407 16.516 3.055 1 98.81 76 GLU B O 1
ATOM 1741 N N . LEU B 1 77 ? 0.675 14.508 2.162 1 98.81 77 LEU B N 1
ATOM 1742 C CA . LEU B 1 77 ? 2.084 14.703 1.835 1 98.81 77 LEU B CA 1
ATOM 1743 C C . LEU B 1 77 ? 2.428 14.039 0.506 1 98.81 77 LEU B C 1
ATOM 1745 O O . LEU B 1 77 ? 1.732 13.117 0.067 1 98.81 77 LEU B O 1
ATOM 1749 N N . ASP B 1 78 ? 3.4 14.5 -0.184 1 98.69 78 ASP B N 1
ATOM 1750 C CA . ASP B 1 78 ? 3.84 13.891 -1.437 1 98.69 78 ASP B CA 1
ATOM 1751 C C . ASP B 1 78 ? 5.359 13.75 -1.474 1 98.69 78 ASP B C 1
ATO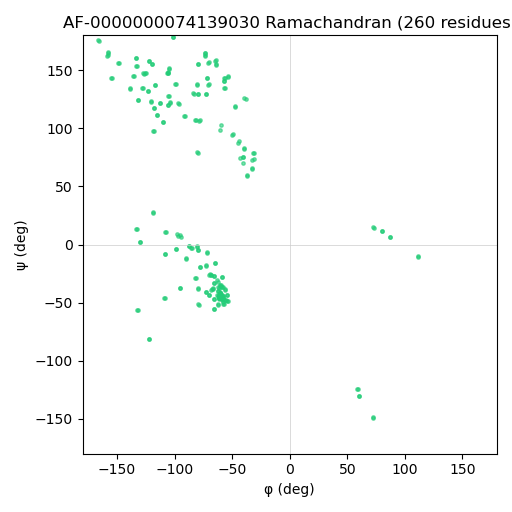M 1753 O O . ASP B 1 78 ? 6.066 14.344 -0.652 1 98.69 78 ASP B O 1
ATOM 1757 N N . PHE B 1 79 ? 5.844 12.906 -2.312 1 98.69 79 PHE B N 1
ATOM 1758 C CA . PHE B 1 79 ? 7.262 12.641 -2.514 1 98.69 79 PHE B CA 1
ATOM 1759 C C . PHE B 1 79 ? 7.508 12.031 -3.889 1 98.69 79 PHE B C 1
ATOM 1761 O O . PHE B 1 79 ? 6.578 11.547 -4.535 1 98.69 79 PHE B O 1
ATOM 1768 N N . LYS B 1 80 ? 8.805 12 -4.34 1 97.44 80 LYS B N 1
ATOM 1769 C CA . LYS B 1 80 ? 9.086 11.602 -5.715 1 97.44 80 LYS B CA 1
ATOM 1770 C C . LYS B 1 80 ? 10.234 10.594 -5.77 1 97.44 80 LYS B C 1
ATOM 1772 O O . LYS B 1 80 ? 10.766 10.312 -6.844 1 97.44 80 LYS B O 1
ATOM 1777 N N . ASP B 1 81 ? 10.594 10.062 -4.668 1 97.5 81 ASP B N 1
ATOM 1778 C CA . ASP B 1 81 ? 11.781 9.219 -4.586 1 97.5 81 ASP B CA 1
ATOM 1779 C C . ASP B 1 81 ? 11.422 7.816 -4.094 1 97.5 81 ASP B C 1
ATOM 1781 O O . ASP B 1 81 ? 10.938 7.652 -2.975 1 97.5 81 ASP B O 1
ATOM 1785 N N . PRO B 1 82 ? 11.781 6.77 -4.918 1 97.94 82 PRO B N 1
ATOM 1786 C CA . PRO B 1 82 ? 11.508 5.402 -4.473 1 97.94 82 PRO B CA 1
ATOM 1787 C C . PRO B 1 82 ? 12.195 5.066 -3.15 1 97.94 82 PRO B C 1
ATOM 1789 O O . PRO B 1 82 ? 11.688 4.246 -2.379 1 97.94 82 PRO B O 1
ATOM 1792 N N . GLU B 1 83 ? 13.336 5.73 -2.865 1 97.44 83 GLU B N 1
ATOM 1793 C CA . GLU B 1 83 ? 14.047 5.48 -1.615 1 97.44 83 GLU B CA 1
ATOM 1794 C C . GLU B 1 83 ? 13.25 5.98 -0.416 1 97.44 83 GLU B C 1
ATOM 1796 O O . GLU B 1 83 ? 13.406 5.473 0.697 1 97.44 83 GLU B O 1
ATOM 1801 N N . ILE B 1 84 ? 12.438 6.934 -0.672 1 98.12 84 ILE B N 1
ATOM 1802 C CA . ILE B 1 84 ? 11.531 7.414 0.364 1 98.12 84 ILE B CA 1
ATOM 1803 C C . ILE B 1 84 ? 10.336 6.473 0.477 1 98.12 84 ILE B C 1
ATOM 1805 O O . ILE B 1 84 ? 9.891 6.16 1.583 1 98.12 84 ILE B O 1
ATOM 1809 N N . PHE B 1 85 ? 9.898 6.004 -0.639 1 98.75 85 PHE B N 1
ATOM 1810 C CA . PHE B 1 85 ? 8.742 5.117 -0.696 1 98.75 85 PHE B CA 1
ATOM 1811 C C . PHE B 1 85 ? 8.93 3.92 0.226 1 98.75 85 PHE B C 1
ATOM 1813 O O . PHE B 1 85 ? 8.039 3.584 1.009 1 98.75 85 PHE B O 1
ATOM 1820 N N . LYS B 1 86 ? 10.07 3.295 0.136 1 98.38 86 LYS B N 1
ATOM 1821 C CA . LYS B 1 86 ? 10.281 2.027 0.829 1 98.38 86 LYS B CA 1
ATOM 1822 C C . LYS B 1 86 ? 10.406 2.238 2.334 1 98.38 86 LYS B C 1
ATOM 1824 O O . LYS B 1 86 ? 10.414 1.275 3.104 1 98.38 86 LYS B O 1
ATOM 1829 N N . VAL B 1 87 ? 10.461 3.488 2.783 1 98.5 87 VAL B N 1
ATOM 1830 C CA . VAL B 1 87 ? 10.523 3.797 4.207 1 98.5 87 VAL B CA 1
ATOM 1831 C C . VAL B 1 87 ? 9.188 4.391 4.664 1 98.5 87 VAL B C 1
ATOM 1833 O O . VAL B 1 87 ? 8.617 3.951 5.664 1 98.5 87 VAL B O 1
ATOM 1836 N N . LEU B 1 88 ? 8.68 5.316 3.908 1 98.88 88 LEU B N 1
ATOM 1837 C CA . LEU B 1 88 ? 7.531 6.121 4.316 1 98.88 88 LEU B CA 1
ATOM 1838 C C . LEU B 1 88 ? 6.25 5.297 4.281 1 98.88 88 LEU B C 1
ATOM 1840 O O . LEU B 1 88 ? 5.398 5.426 5.168 1 98.88 88 LEU B O 1
ATOM 1844 N N . VAL B 1 89 ? 6.074 4.48 3.293 1 98.88 89 VAL B N 1
ATOM 1845 C CA . VAL B 1 89 ? 4.859 3.678 3.186 1 98.88 89 VAL B CA 1
ATOM 1846 C C . VAL B 1 89 ? 4.797 2.68 4.34 1 98.88 89 VAL B C 1
ATOM 1848 O O . VAL B 1 89 ? 3.789 2.602 5.047 1 98.88 89 VAL B O 1
ATOM 1851 N N . PRO B 1 90 ? 5.93 1.94 4.633 1 98.88 90 PRO B N 1
ATOM 1852 C CA . PRO B 1 90 ? 5.914 1.104 5.836 1 98.88 90 PRO B CA 1
ATOM 1853 C C . PRO B 1 90 ? 5.691 1.912 7.113 1 98.88 90 PRO B C 1
ATOM 1855 O O . PRO B 1 90 ? 5.039 1.435 8.039 1 98.88 90 PRO B O 1
ATOM 1858 N N . TYR B 1 91 ? 6.219 3.104 7.215 1 98.94 91 TYR B N 1
ATOM 1859 C CA . TYR B 1 91 ? 5.988 3.975 8.359 1 98.94 91 TYR B CA 1
ATOM 1860 C C . TYR B 1 91 ? 4.5 4.199 8.586 1 98.94 91 TYR B C 1
ATOM 1862 O O . TYR B 1 91 ? 4.004 4.055 9.711 1 98.94 91 TYR B O 1
ATOM 1870 N N . PHE B 1 92 ? 3.793 4.52 7.512 1 98.94 92 PHE B N 1
ATOM 1871 C CA . PHE B 1 92 ? 2.355 4.746 7.621 1 98.94 92 PHE B CA 1
ATOM 1872 C C . PHE B 1 92 ? 1.632 3.453 7.98 1 98.94 92 PHE B C 1
ATOM 1874 O O . PHE B 1 92 ? 0.665 3.467 8.742 1 98.94 92 PHE B O 1
ATOM 1881 N N . GLN B 1 93 ? 2.102 2.338 7.406 1 98.88 93 GLN B N 1
ATOM 1882 C CA . GLN B 1 93 ? 1.472 1.071 7.758 1 98.88 93 GLN B CA 1
ATOM 1883 C C . GLN B 1 93 ? 1.508 0.842 9.266 1 98.88 93 GLN B C 1
ATOM 1885 O O . GLN B 1 93 ? 0.516 0.411 9.859 1 98.88 93 GLN B O 1
ATOM 1890 N N . LEU B 1 94 ? 2.592 1.213 9.891 1 98.75 94 LEU B N 1
ATOM 1891 C CA . LEU B 1 94 ? 2.789 0.85 11.289 1 98.75 94 LEU B CA 1
ATOM 1892 C C . LEU B 1 94 ? 2.217 1.918 12.219 1 98.75 94 LEU B C 1
ATOM 1894 O O . LEU B 1 94 ? 1.982 1.659 13.398 1 98.75 94 LEU B O 1
ATOM 1898 N N . ASN B 1 95 ? 1.862 3.135 11.656 1 98.81 95 ASN B N 1
ATOM 1899 C CA . ASN B 1 95 ? 1.645 4.223 12.609 1 98.81 95 ASN B CA 1
ATOM 1900 C C . ASN B 1 95 ? 0.314 4.926 12.359 1 98.81 95 ASN B C 1
ATOM 1902 O O . ASN B 1 95 ? -0.07 5.824 13.109 1 98.81 95 ASN B O 1
ATOM 1906 N N . HIS B 1 96 ? -0.495 4.492 11.406 1 98.88 96 HIS B N 1
ATOM 1907 C CA . HIS B 1 96 ? -1.677 5.266 11.039 1 98.88 96 HIS B CA 1
ATOM 1908 C C . HIS B 1 96 ? -2.814 5.031 12.031 1 98.88 96 HIS B C 1
ATOM 1910 O O . HIS B 1 96 ? -3.869 5.664 11.93 1 98.88 96 HIS B O 1
ATOM 1916 N N . GLY B 1 97 ? -2.553 4.094 12.984 1 98 97 GLY B N 1
ATOM 1917 C CA . GLY B 1 97 ? -3.65 3.791 13.891 1 98 97 GLY B CA 1
ATOM 1918 C C . GLY B 1 97 ? -4.891 3.289 13.18 1 98 97 GLY B C 1
ATOM 1919 O O . GLY B 1 97 ? -4.824 2.336 12.398 1 98 97 GLY B O 1
ATOM 1920 N N . ASN B 1 98 ? -6.02 3.982 13.43 1 97.62 98 ASN B N 1
ATOM 1921 C CA . ASN B 1 98 ? -7.27 3.57 12.797 1 97.62 98 ASN B CA 1
ATOM 1922 C C . ASN B 1 98 ? -7.688 4.543 11.703 1 97.62 98 ASN B C 1
ATOM 1924 O O . ASN B 1 98 ? -8.828 4.508 11.234 1 97.62 98 ASN B O 1
ATOM 1928 N N . LEU B 1 99 ? -6.789 5.398 11.391 1 98.81 99 LEU B N 1
ATOM 1929 C CA . LEU B 1 99 ? -7.113 6.383 10.367 1 98.81 99 LEU B CA 1
ATOM 1930 C C . LEU B 1 99 ? -7.176 5.738 8.992 1 98.81 99 LEU B C 1
ATOM 1932 O O . LEU B 1 99 ? -6.387 4.84 8.688 1 98.81 99 LEU B O 1
ATOM 1936 N N . SER B 1 100 ? -8.141 6.23 8.164 1 98.75 100 SER B N 1
ATOM 1937 C CA . SER B 1 100 ? -8.141 5.918 6.742 1 98.75 100 SER B CA 1
ATOM 1938 C C . SER B 1 100 ? -7.031 6.664 6.012 1 98.75 100 SER B C 1
ATOM 1940 O O . SER B 1 100 ? -6.855 7.871 6.203 1 98.75 100 SER B O 1
ATOM 1942 N N . VAL B 1 101 ? -6.234 5.957 5.23 1 98.94 101 VAL B N 1
ATOM 1943 C CA . VAL B 1 101 ? -5.129 6.57 4.5 1 98.94 101 VAL B CA 1
ATOM 1944 C C . VAL B 1 101 ? -5.156 6.109 3.045 1 98.94 101 VAL B C 1
ATOM 1946 O O . VAL B 1 101 ? -5.203 4.91 2.768 1 98.94 101 VAL B O 1
ATOM 1949 N N . LEU B 1 102 ? -5.191 7.035 2.131 1 98.94 102 LEU B N 1
ATOM 1950 C CA . LEU B 1 102 ? -5.066 6.789 0.698 1 98.94 102 LEU B CA 1
ATOM 1951 C C . LEU B 1 102 ? -3.631 7.02 0.232 1 98.94 102 LEU B C 1
ATOM 1953 O O . LEU B 1 102 ? -3.068 8.094 0.453 1 98.94 102 LEU B O 1
ATOM 1957 N N . ILE B 1 103 ? -2.988 6.02 -0.344 1 98.94 103 ILE B N 1
ATOM 1958 C CA . ILE B 1 103 ? -1.667 6.113 -0.958 1 98.94 103 ILE B CA 1
ATOM 1959 C C . ILE B 1 103 ? -1.774 5.848 -2.457 1 98.94 103 ILE B C 1
ATOM 1961 O O . ILE B 1 103 ? -2.076 4.727 -2.875 1 98.94 103 ILE B O 1
ATOM 1965 N N . HIS B 1 104 ? -1.543 6.867 -3.254 1 98.94 104 HIS B N 1
ATOM 1966 C CA . HIS B 1 104 ? -1.733 6.629 -4.68 1 98.94 104 HIS B CA 1
ATOM 1967 C C . HIS B 1 104 ? -0.591 7.223 -5.496 1 98.94 104 HIS B C 1
ATOM 1969 O O . HIS B 1 104 ? -0.043 8.266 -5.133 1 98.94 104 HIS B O 1
ATOM 1975 N N . PRO B 1 105 ? -0.2 6.547 -6.617 1 98.94 105 PRO B N 1
ATOM 1976 C CA . PRO B 1 105 ? 0.811 7.098 -7.523 1 98.94 105 PRO B CA 1
ATOM 1977 C C . PRO B 1 105 ? 0.279 8.25 -8.367 1 98.94 105 PRO B C 1
ATOM 1979 O O . PRO B 1 105 ? -0.932 8.484 -8.414 1 98.94 105 PRO B O 1
ATOM 1982 N N . ARG B 1 106 ? 1.18 8.977 -8.906 1 98.62 106 ARG B N 1
ATOM 1983 C CA . ARG B 1 106 ? 0.885 9.922 -9.984 1 98.62 106 ARG B CA 1
ATOM 1984 C C . ARG B 1 106 ? 1.479 9.445 -11.305 1 98.62 106 ARG B C 1
ATOM 1986 O O . ARG B 1 106 ? 2.693 9.516 -11.5 1 98.62 106 ARG B O 1
ATOM 1993 N N . THR B 1 107 ? 0.669 8.969 -12.18 1 98.25 107 THR B N 1
ATOM 1994 C CA . THR B 1 107 ? 1.108 8.43 -13.461 1 98.25 107 THR B CA 1
ATOM 1995 C C . THR B 1 107 ? 0.722 9.375 -14.602 1 98.25 107 THR B C 1
ATOM 1997 O O . THR B 1 107 ? 1.126 9.164 -15.75 1 98.25 107 THR B O 1
ATOM 2000 N N . GLY B 1 108 ? -0.055 10.375 -14.289 1 97.56 108 GLY B N 1
ATOM 2001 C CA . GLY B 1 108 ? -0.567 11.281 -15.305 1 97.56 108 GLY B CA 1
ATOM 2002 C C . GLY B 1 108 ? -2.062 11.148 -15.516 1 97.56 108 GLY B C 1
ATOM 2003 O O . GLY B 1 108 ? -2.672 11.977 -16.203 1 97.56 108 GLY B O 1
ATOM 2004 N N . ASN B 1 109 ? -2.713 10.141 -14.953 1 97.88 109 ASN B N 1
ATOM 2005 C CA . ASN B 1 109 ? -4.156 9.938 -14.992 1 97.88 109 ASN B CA 1
ATOM 2006 C C . ASN B 1 109 ? -4.766 9.961 -13.594 1 97.88 109 ASN B C 1
ATOM 2008 O O . ASN B 1 109 ? -4.832 8.93 -12.922 1 97.88 109 ASN B O 1
ATOM 2012 N N . ASP B 1 110 ? -5.301 11.07 -13.195 1 98 110 ASP B N 1
ATOM 2013 C CA . ASP B 1 110 ? -5.758 11.305 -11.836 1 98 110 ASP B CA 1
ATOM 2014 C C . ASP B 1 110 ? -6.863 10.328 -11.445 1 98 110 ASP B C 1
ATOM 2016 O O . ASP B 1 110 ? -6.922 9.867 -10.305 1 98 110 ASP B O 1
ATOM 2020 N N . LEU B 1 111 ? -7.727 10.008 -12.383 1 98.31 111 LEU B N 1
ATOM 2021 C CA . LEU B 1 111 ? -8.852 9.133 -12.07 1 98.31 111 LEU B CA 1
ATOM 2022 C C . LEU B 1 111 ? -8.367 7.734 -11.711 1 98.31 111 LEU B C 1
ATOM 2024 O O . LEU B 1 111 ? -8.695 7.219 -10.633 1 98.31 111 LEU B O 1
ATOM 2028 N N . ILE B 1 112 ? -7.609 7.117 -12.562 1 98.31 112 ILE B N 1
ATOM 2029 C CA . ILE B 1 112 ? -7.16 5.754 -12.312 1 98.31 112 ILE B CA 1
ATOM 2030 C C . ILE B 1 112 ? -6.23 5.73 -11.102 1 98.31 112 ILE B C 1
ATOM 2032 O O . ILE B 1 112 ? -6.238 4.773 -10.32 1 98.31 112 ILE B O 1
ATOM 2036 N N . ASP B 1 113 ? -5.422 6.832 -10.891 1 98.62 113 ASP B N 1
ATOM 2037 C CA . ASP B 1 113 ? -4.477 6.934 -9.781 1 98.62 113 ASP B CA 1
ATOM 2038 C C . ASP B 1 113 ? -5.211 6.984 -8.445 1 98.62 113 ASP B C 1
ATOM 2040 O O . ASP B 1 113 ? -4.703 6.488 -7.434 1 98.62 113 ASP B O 1
ATOM 2044 N N . HIS B 1 114 ? -6.465 7.484 -8.422 1 98.62 114 HIS B N 1
ATOM 2045 C CA . HIS B 1 114 ? -7.227 7.617 -7.188 1 98.62 114 HIS B CA 1
ATOM 2046 C C . HIS B 1 114 ? -8.195 6.449 -7.012 1 98.62 114 HIS B C 1
ATOM 2048 O O . HIS B 1 114 ? -8.891 6.367 -5.996 1 98.62 114 HIS B O 1
ATOM 2054 N N . THR B 1 115 ? -8.258 5.551 -8.016 1 98 115 THR B N 1
ATOM 2055 C CA . THR B 1 115 ? -9.195 4.438 -7.93 1 98 115 THR B CA 1
ATOM 2056 C C . THR B 1 115 ? -8.453 3.104 -8.039 1 98 115 THR B C 1
ATOM 2058 O O . THR B 1 115 ? -7.91 2.609 -7.047 1 98 115 THR B O 1
ATOM 2061 N N . LYS B 1 116 ? -8.156 2.709 -9.281 1 98.25 116 LYS B N 1
ATOM 2062 C CA . LYS B 1 116 ? -7.586 1.383 -9.5 1 98.25 116 LYS B CA 1
ATOM 2063 C C . LYS B 1 116 ? -6.18 1.282 -8.922 1 98.25 116 LYS B C 1
ATOM 2065 O O . LYS B 1 116 ? -5.812 0.256 -8.344 1 98.25 116 LYS B O 1
ATOM 2070 N N . HIS B 1 117 ? -5.367 2.303 -9.023 1 98.81 117 HIS B N 1
ATOM 2071 C CA . HIS B 1 117 ? -3.973 2.254 -8.602 1 98.81 117 HIS B CA 1
ATOM 2072 C C . HIS B 1 117 ? -3.832 2.615 -7.125 1 98.81 117 HIS B C 1
ATOM 2074 O O . HIS B 1 117 ? -2.73 2.566 -6.574 1 98.81 117 HIS B O 1
ATOM 2080 N N . ALA B 1 118 ? -4.926 2.926 -6.461 1 98.81 118 ALA B N 1
ATOM 2081 C CA . ALA B 1 118 ? -4.883 3.426 -5.09 1 98.81 118 ALA B CA 1
ATOM 2082 C C . ALA B 1 118 ? -4.723 2.283 -4.094 1 98.81 118 ALA B C 1
ATOM 2084 O O . ALA B 1 118 ? -5.355 1.233 -4.234 1 98.81 118 ALA B O 1
ATOM 2085 N N . MET B 1 119 ? -3.867 2.525 -3.115 1 98.81 119 MET B N 1
ATOM 2086 C CA . MET B 1 119 ? -3.783 1.66 -1.94 1 98.81 119 MET B CA 1
ATOM 2087 C C . MET B 1 119 ? -4.418 2.33 -0.726 1 98.81 119 MET B C 1
ATOM 2089 O O . MET B 1 119 ? -4.262 3.535 -0.524 1 98.81 119 MET B O 1
ATOM 2093 N N . TRP B 1 120 ? -4.969 1.466 0.089 1 98.88 120 TRP B N 1
ATOM 2094 C CA . TRP B 1 120 ? -5.637 2.014 1.266 1 98.88 120 TRP B CA 1
ATOM 2095 C C . TRP B 1 120 ? -5.137 1.335 2.537 1 98.88 120 TRP B C 1
ATOM 2097 O O . TRP B 1 120 ? -4.945 0.118 2.564 1 98.88 120 TRP B O 1
ATOM 2107 N N . LEU B 1 121 ? -4.859 2.105 3.525 1 98.81 121 LEU B N 1
ATOM 2108 C CA . LEU B 1 121 ? -4.762 1.686 4.918 1 98.81 121 LEU B CA 1
ATOM 2109 C C . LEU B 1 121 ? -6.043 2.012 5.68 1 98.81 121 LEU B C 1
ATOM 2111 O O . LEU B 1 121 ? -6.594 3.105 5.535 1 98.81 121 LEU B O 1
ATOM 2115 N N . GLY B 1 122 ? -6.488 1.101 6.5 1 97.94 122 GLY B N 1
ATOM 2116 C CA . GLY B 1 122 ? -7.746 1.339 7.184 1 97.94 122 GLY B CA 1
ATOM 2117 C C . GLY B 1 122 ? -8.953 1.223 6.273 1 97.94 122 GLY B C 1
ATOM 2118 O O . GLY B 1 122 ? -8.992 0.354 5.398 1 97.94 122 GLY B O 1
ATOM 2119 N N . SER B 1 123 ? -9.977 1.981 6.551 1 96.69 123 SER B N 1
ATOM 2120 C CA . SER B 1 123 ? -11.211 1.914 5.781 1 96.69 123 SER B CA 1
ATOM 2121 C C . SER B 1 123 ? -11.094 2.68 4.469 1 96.69 123 SER B C 1
ATOM 2123 O O . SER B 1 123 ? -10.609 3.816 4.449 1 96.69 123 SER B O 1
ATOM 2125 N N . LYS B 1 124 ? -11.461 2 3.436 1 97.81 124 LYS B N 1
ATOM 2126 C CA . LYS B 1 124 ? -11.531 2.684 2.146 1 97.81 124 LYS B CA 1
ATOM 2127 C C . LYS B 1 124 ? -12.703 3.666 2.111 1 97.81 124 LYS B C 1
ATOM 2129 O O . LYS B 1 124 ? -13.797 3.35 2.574 1 97.81 124 LYS B O 1
ATOM 2134 N N . LEU B 1 125 ? -12.43 4.812 1.561 1 97.94 125 LEU B N 1
ATOM 2135 C CA . LEU B 1 125 ? -13.469 5.824 1.42 1 97.94 125 LEU B CA 1
ATOM 2136 C C . LEU B 1 125 ? -13.93 5.938 -0.032 1 97.94 125 LEU B C 1
ATOM 2138 O O . LEU B 1 125 ? -13.133 5.734 -0.953 1 97.94 125 LEU B O 1
ATOM 2142 N N . ASP B 1 126 ? -15.234 6.289 -0.169 1 97.56 126 ASP B N 1
ATOM 2143 C CA . ASP B 1 126 ? -15.758 6.621 -1.492 1 97.56 126 ASP B CA 1
ATOM 2144 C C . ASP B 1 126 ? -15.438 8.062 -1.863 1 97.56 126 ASP B C 1
ATOM 2146 O O . ASP B 1 126 ? -16.078 9 -1.366 1 97.56 126 ASP B O 1
ATOM 2150 N N . LEU B 1 127 ? -14.477 8.219 -2.799 1 98.5 127 LEU B N 1
ATOM 2151 C CA . LEU B 1 127 ? -14.047 9.555 -3.211 1 98.5 127 LEU B CA 1
ATOM 2152 C C . LEU B 1 127 ? -15.039 10.156 -4.207 1 98.5 127 LEU B C 1
ATOM 2154 O O . LEU B 1 127 ? -15.773 9.43 -4.875 1 98.5 127 LEU B O 1
ATOM 2158 N N . TYR B 1 128 ? -15.047 11.469 -4.246 1 98.19 128 TYR B N 1
ATOM 2159 C CA . TYR B 1 128 ? -15.781 12.156 -5.301 1 98.19 128 TYR B CA 1
ATOM 2160 C C . TYR B 1 128 ? -14.984 12.172 -6.602 1 98.19 128 TYR B C 1
ATOM 2162 O O . TYR B 1 128 ? -14.469 13.219 -7 1 98.19 128 TYR B O 1
ATOM 2170 N N . ILE B 1 129 ? -15.008 11.117 -7.266 1 97.06 129 ILE B N 1
ATOM 2171 C CA . ILE B 1 129 ? -14.078 10.914 -8.367 1 97.06 129 ILE B CA 1
ATOM 2172 C C . ILE B 1 129 ? -14.484 11.789 -9.555 1 97.06 129 ILE B C 1
ATOM 2174 O O . ILE B 1 129 ? -13.672 12.047 -10.445 1 97.06 129 ILE B O 1
ATOM 2178 N N . GLU B 1 130 ? -15.727 12.281 -9.578 1 95.88 130 GLU B N 1
ATOM 2179 C CA . GLU B 1 130 ? -16.188 13.172 -10.641 1 95.88 130 GLU B CA 1
ATOM 2180 C C . GLU B 1 130 ? -15.422 14.5 -10.609 1 95.88 130 GLU B C 1
ATOM 2182 O O . GLU B 1 130 ? -15.445 15.25 -11.586 1 95.88 130 GLU B O 1
ATOM 2187 N N . LEU B 1 131 ? -14.766 14.75 -9.523 1 93.94 131 LEU B N 1
ATOM 2188 C CA . LEU B 1 131 ? -14.039 16.016 -9.359 1 93.94 131 LEU B CA 1
ATOM 2189 C C . LEU B 1 131 ? -12.578 15.852 -9.758 1 93.94 131 LEU B C 1
ATOM 2191 O O . LEU B 1 131 ? -11.789 16.781 -9.609 1 93.94 131 LEU B O 1
ATOM 2195 N N . LEU B 1 132 ? -12.195 14.695 -10.312 1 94 132 LEU B N 1
ATOM 2196 C CA . LEU B 1 132 ? -10.82 14.438 -10.734 1 94 132 LEU B CA 1
ATOM 2197 C C . LEU B 1 132 ? -10.641 14.734 -12.219 1 94 132 LEU B C 1
ATOM 2199 O O . LEU B 1 132 ? -11.602 14.641 -12.992 1 94 132 LEU B O 1
#